Protein AF-A0A8T4KW74-F1 (afdb_monomer_lite)

Foldseek 3Di:
DDFQAADDVLPCVQAVDWDDDPQWIWGDDPPDIWIAGPSHAQDLLLLLLLLQCLFQWAQAPVLQKIKHKALFVLLVVSNQVSCCVHTVDHWDWDQDVVVNMIMTIGGSVSSSVCVSSVRDHDDPQEDQDADDPSQLPDDLSSLLSNLQSNCLRFWAWDDDQAFTKIKGKDKHFQVCVVSVQVRQVSNQVSLVVLVAHWDHKDWPDDDVRMTMIIIIGGDQRNLVSCCVRRAYSRPVRNVSSVVCNVCVVLRNCDLVNLLVVLQVVQQPWDDLVVSCVVSVHDSVSSVVSQVVCVVVQQKDWDDDPVDTIIHGD

Sequence (313 aa):
MKEILTNLEDVSGKFKSVHIDNGFVFIKVGKYTAKIKIPFRVSKELASLYGHVLGDGHIKKDEQHFHYVNKNKDLIEEVKSEVKNIFAVETMEYFRENKQIYDLNFPVVIAKLLVLLGFPKGRKSIQILSIPEWLKNESVDIKAAFIRALFDDEAWVEIKQGGFCIGFGQNKNVNLLQYHKNYIEEIRNILSQLGVNSSKIFQKSQKGDSIQLGFKILGLQNLTNFNSKIGFLSENKQKRLEFVLNNFKQIQFGKKEAKLKILEKLNVPMKSKELAFLLNRDQKTIWKHLHQLHRKNLVTKIGTKNKVFWKSV

Secondary structure (DSSP, 8-state):
--EEE-SSHHHHTT-S-EEEETTEEEEEETTEEEEEESSEE--HHHHHHHHHHHTTEEE-TTSS-EEEEES-HHHHHHHHHHHHHHH-----EEEEGGGTEEEEEE-HHHHHHHHHTT---S-GGGS-----HHHHTS-HHHHHHHHHHHHHHHEEEEEETTEEEEEEEEEEEGGGHHHHHHHHHHHHHHHHHTT---PPPEEEEEETTEEEEEEEEESHHHHHHHHHHT--SSHHHHHHHHHHHHTHHHH---HHHHHHHHHHHTTS-B-HHHHHHHTT--HHHHHHHHHHHHTTTSEEEEEETTEEEEEE-

Radius of gyration: 26.33 Å; chains: 1; bounding box: 55×38×86 Å

pLDDT: mean 90.54, std 9.72, range [49.28, 98.81]

Structure (mmCIF, N/CA/C/O backbone):
data_AF-A0A8T4KW74-F1
#
_entry.id   AF-A0A8T4KW74-F1
#
loop_
_atom_site.group_PDB
_atom_site.id
_atom_site.type_symbol
_atom_site.label_atom_id
_atom_site.label_alt_id
_atom_site.label_comp_id
_atom_site.label_asym_id
_atom_site.label_entity_id
_atom_site.label_seq_id
_atom_site.pdbx_PDB_ins_code
_atom_site.Cartn_x
_atom_site.Cartn_y
_atom_site.Cartn_z
_atom_site.occupancy
_atom_site.B_iso_or_equiv
_atom_site.auth_seq_id
_atom_site.auth_comp_id
_atom_site.auth_asym_id
_atom_site.auth_atom_id
_atom_site.pdbx_PDB_model_num
ATOM 1 N N . MET A 1 1 ? -9.470 -6.385 -19.378 1.00 58.62 1 MET A N 1
ATOM 2 C CA . MET A 1 1 ? -8.088 -6.000 -19.030 1.00 58.62 1 MET A CA 1
ATOM 3 C C . MET A 1 1 ? -7.645 -4.957 -20.029 1.00 58.62 1 MET A C 1
ATOM 5 O O . MET A 1 1 ? -7.715 -5.243 -21.221 1.00 58.62 1 MET A O 1
ATOM 9 N N . LYS A 1 2 ? -7.275 -3.763 -19.565 1.00 71.81 2 LYS A N 1
ATOM 10 C CA . LYS A 1 2 ? -6.777 -2.687 -20.426 1.00 71.81 2 LYS A CA 1
ATOM 11 C C . LYS A 1 2 ? -5.344 -2.983 -20.882 1.00 71.81 2 LYS A C 1
ATOM 13 O O . LYS A 1 2 ? -4.580 -3.640 -20.170 1.00 71.81 2 LYS A O 1
ATOM 18 N N . GLU A 1 3 ? -4.991 -2.514 -22.071 1.00 76.81 3 GLU A N 1
ATOM 19 C CA . GLU A 1 3 ? -3.643 -2.628 -22.636 1.00 76.81 3 GLU A CA 1
ATOM 20 C C . GLU A 1 3 ? -2.858 -1.346 -22.318 1.00 76.81 3 GLU A C 1
ATOM 22 O O . GLU A 1 3 ? -3.395 -0.246 -22.450 1.00 76.81 3 GLU A O 1
ATOM 27 N N . ILE A 1 4 ? -1.623 -1.489 -21.822 1.00 77.00 4 ILE A N 1
ATOM 28 C CA . ILE A 1 4 ? -0.737 -0.362 -21.464 1.00 77.00 4 ILE A CA 1
ATOM 29 C C . ILE A 1 4 ? 0.312 -0.129 -22.554 1.00 77.00 4 ILE A C 1
ATOM 31 O O . ILE A 1 4 ? 0.597 1.016 -22.886 1.00 77.00 4 ILE A O 1
ATOM 35 N N . LEU A 1 5 ? 0.881 -1.210 -23.096 1.00 77.94 5 LEU A N 1
ATOM 36 C CA . LEU A 1 5 ? 1.823 -1.176 -24.217 1.00 77.94 5 LEU A CA 1
ATOM 37 C C . LEU A 1 5 ? 1.219 -1.998 -25.347 1.00 77.94 5 LEU A C 1
ATOM 39 O O . LEU A 1 5 ? 0.927 -3.184 -25.164 1.00 77.94 5 LEU A O 1
ATOM 43 N N . THR A 1 6 ? 1.000 -1.351 -26.482 1.00 70.88 6 THR A N 1
ATOM 44 C CA . THR A 1 6 ? 0.215 -1.903 -27.592 1.00 70.88 6 THR A CA 1
ATOM 45 C C . THR A 1 6 ? 1.087 -2.285 -28.776 1.00 70.88 6 THR A C 1
ATOM 47 O O . THR A 1 6 ? 0.725 -3.195 -29.520 1.00 70.88 6 THR A O 1
ATOM 50 N N . ASN A 1 7 ? 2.252 -1.651 -28.940 1.00 70.38 7 ASN A N 1
ATOM 51 C CA . ASN A 1 7 ? 3.124 -1.892 -30.084 1.00 70.38 7 ASN A CA 1
ATOM 52 C C . ASN A 1 7 ? 4.624 -1.769 -29.745 1.00 70.38 7 ASN A C 1
ATOM 54 O O . ASN A 1 7 ? 5.028 -1.513 -28.612 1.00 70.38 7 ASN A O 1
ATOM 58 N N . LEU A 1 8 ? 5.460 -2.013 -30.758 1.00 67.44 8 LEU A N 1
ATOM 59 C CA . LEU A 1 8 ? 6.922 -1.946 -30.675 1.00 67.44 8 LEU A CA 1
ATOM 60 C C . LEU A 1 8 ? 7.465 -0.553 -30.388 1.00 67.44 8 LEU A C 1
ATOM 62 O O . LEU A 1 8 ? 8.485 -0.434 -29.712 1.00 67.44 8 LEU A O 1
ATOM 66 N N . GLU A 1 9 ? 6.827 0.474 -30.939 1.00 74.12 9 GLU A N 1
ATOM 67 C CA . GLU A 1 9 ? 7.282 1.863 -30.862 1.00 74.12 9 GLU A CA 1
ATOM 68 C C . GLU A 1 9 ? 7.228 2.377 -29.422 1.00 74.12 9 GLU A C 1
ATOM 70 O O . GLU A 1 9 ? 8.113 3.124 -29.001 1.00 74.12 9 GLU A O 1
ATOM 75 N N . ASP A 1 10 ? 6.288 1.852 -28.626 1.00 70.94 10 ASP A N 1
ATOM 76 C CA . ASP A 1 10 ? 6.192 2.096 -27.184 1.00 70.94 10 ASP A CA 1
ATOM 77 C C . ASP A 1 10 ? 7.485 1.699 -26.431 1.00 70.94 10 ASP A C 1
ATOM 79 O O . ASP A 1 10 ? 7.782 2.220 -25.353 1.00 70.94 10 ASP A O 1
ATOM 83 N N . VAL A 1 11 ? 8.278 0.774 -26.991 1.00 77.31 11 VAL A N 1
ATOM 84 C CA . VAL A 1 11 ? 9.466 0.179 -26.355 1.00 77.31 11 VAL A CA 1
ATOM 85 C C . VAL A 1 11 ? 10.767 0.560 -27.075 1.00 77.31 11 VAL A C 1
ATOM 87 O O . VAL A 1 11 ? 11.765 0.882 -26.423 1.00 77.31 11 VAL A O 1
ATOM 90 N N . SER A 1 12 ? 10.788 0.538 -28.408 1.00 71.44 12 SER A N 1
ATOM 91 C CA . SER A 1 12 ? 12.003 0.641 -29.230 1.00 71.44 12 SER A CA 1
ATOM 92 C C . SER A 1 12 ? 12.764 1.961 -29.052 1.00 71.44 12 SER A C 1
ATOM 94 O O . SER A 1 12 ? 13.992 1.965 -29.090 1.00 71.44 12 SER A O 1
ATOM 96 N N . GLY A 1 13 ? 12.077 3.064 -28.736 1.00 72.62 13 GLY A N 1
ATOM 97 C CA . GLY A 1 13 ? 12.715 4.360 -28.470 1.00 72.62 13 GLY A CA 1
ATOM 98 C C . GLY A 1 13 ? 13.536 4.426 -27.171 1.00 72.62 13 GLY A C 1
ATOM 99 O O . GLY A 1 13 ? 14.388 5.302 -27.023 1.00 72.62 13 GLY A O 1
ATOM 100 N N . LYS A 1 14 ? 13.316 3.509 -26.214 1.00 76.12 14 LYS A N 1
ATOM 101 C CA . LYS A 1 14 ? 13.993 3.517 -24.897 1.00 76.12 14 LYS A CA 1
ATOM 102 C C . LYS A 1 14 ? 15.093 2.471 -24.743 1.00 76.12 14 LYS A C 1
ATOM 104 O O . LYS A 1 14 ? 15.897 2.547 -23.802 1.00 76.12 14 LYS A O 1
ATOM 109 N N . PHE A 1 15 ? 15.147 1.496 -25.646 1.00 82.25 15 PHE A N 1
ATOM 110 C CA . PHE A 1 15 ? 16.047 0.356 -25.544 1.00 82.25 15 PHE A CA 1
ATOM 111 C C . PHE A 1 15 ? 16.807 0.138 -26.849 1.00 82.25 15 PHE A C 1
ATOM 113 O O . PHE A 1 15 ? 16.226 0.072 -27.920 1.00 82.25 15 PHE A O 1
ATOM 120 N N . LYS A 1 16 ? 18.130 -0.026 -26.744 1.00 77.69 16 LYS A N 1
ATOM 121 C CA . LYS A 1 16 ? 19.008 -0.216 -27.911 1.00 77.69 16 LYS A CA 1
ATOM 122 C C . LYS A 1 16 ? 18.826 -1.572 -28.597 1.00 77.69 16 LYS A C 1
ATOM 124 O O . LYS A 1 16 ? 19.158 -1.709 -29.764 1.00 77.69 16 LYS A O 1
ATOM 129 N N . SER A 1 17 ? 18.385 -2.584 -27.853 1.00 83.31 17 SER A N 1
ATOM 130 C CA . SER A 1 17 ? 18.255 -3.956 -28.339 1.00 83.31 17 SER A CA 1
ATOM 131 C C . SER A 1 17 ? 16.885 -4.485 -27.947 1.00 83.31 17 SER A C 1
ATOM 133 O O . SER A 1 17 ? 16.630 -4.789 -26.778 1.00 83.31 17 SER A O 1
ATOM 135 N N . VAL A 1 18 ? 16.010 -4.530 -28.947 1.00 85.81 18 VAL A N 1
ATOM 136 C CA . VAL A 1 18 ? 14.634 -5.006 -28.858 1.00 85.81 18 VAL A CA 1
ATOM 137 C C . VAL A 1 18 ? 14.430 -6.011 -29.982 1.00 85.81 18 VAL A C 1
ATOM 139 O O . VAL A 1 18 ? 14.736 -5.718 -31.134 1.00 85.81 18 VAL A O 1
ATOM 142 N N . HIS A 1 19 ? 13.946 -7.199 -29.642 1.00 85.62 19 HIS A N 1
ATOM 143 C CA . HIS A 1 19 ? 13.623 -8.251 -30.599 1.00 85.62 19 HIS A CA 1
ATOM 144 C C . HIS A 1 19 ? 12.213 -8.773 -30.332 1.00 85.62 19 HIS A C 1
ATOM 146 O O . HIS A 1 19 ? 11.786 -8.813 -29.178 1.00 85.62 19 HIS A O 1
ATOM 152 N N . ILE A 1 20 ? 11.504 -9.170 -31.389 1.00 82.50 20 ILE A N 1
ATOM 153 C CA . ILE A 1 20 ? 10.184 -9.788 -31.281 1.00 82.50 20 ILE A CA 1
ATOM 154 C C . ILE A 1 20 ? 10.232 -11.210 -31.776 1.00 82.50 20 ILE A C 1
ATOM 156 O O . ILE A 1 20 ? 10.670 -11.461 -32.894 1.00 82.50 20 ILE A O 1
ATOM 160 N N . ASP A 1 21 ? 9.679 -12.093 -30.957 1.00 85.00 21 ASP A N 1
ATOM 161 C CA . ASP A 1 21 ? 9.386 -13.459 -31.344 1.00 85.00 21 ASP A CA 1
ATOM 162 C C . ASP A 1 21 ? 8.074 -13.916 -30.692 1.00 85.00 21 ASP A C 1
ATOM 164 O O . ASP A 1 21 ? 7.846 -13.688 -29.501 1.00 85.00 21 ASP A O 1
ATOM 168 N N . ASN A 1 22 ? 7.192 -14.533 -31.481 1.00 84.38 22 ASN A N 1
ATOM 169 C CA . ASN A 1 22 ? 5.941 -15.153 -31.024 1.00 84.38 22 ASN A CA 1
ATOM 170 C C . ASN A 1 22 ? 5.059 -14.275 -30.100 1.00 84.38 22 ASN A C 1
ATOM 172 O O . ASN A 1 22 ? 4.520 -14.747 -29.097 1.00 84.38 22 ASN A O 1
ATOM 176 N N . GLY A 1 23 ? 4.917 -12.978 -30.408 1.00 80.31 23 GLY A N 1
ATOM 177 C CA . GLY A 1 23 ? 4.117 -12.031 -29.608 1.00 80.31 23 GLY A CA 1
ATOM 178 C C . GLY A 1 23 ? 4.779 -11.575 -28.299 1.00 80.31 23 GLY A C 1
ATOM 179 O O . GLY A 1 23 ? 4.150 -10.911 -27.470 1.00 80.31 23 GLY A O 1
ATOM 180 N N . PHE A 1 24 ? 6.052 -11.913 -28.099 1.00 85.44 24 PHE A N 1
ATOM 181 C CA . PHE A 1 24 ? 6.870 -11.416 -27.003 1.00 85.44 24 PHE A CA 1
ATOM 182 C C . PHE A 1 24 ? 7.889 -10.403 -27.501 1.00 85.44 24 PHE A C 1
ATOM 184 O O . PHE A 1 24 ? 8.467 -10.557 -28.574 1.00 85.44 24 PHE A O 1
ATOM 191 N N . VAL A 1 25 ? 8.148 -9.400 -26.669 1.00 85.62 25 VAL A N 1
ATOM 192 C CA . VAL A 1 25 ? 9.267 -8.481 -26.827 1.00 85.62 25 VAL A CA 1
ATOM 193 C C . VAL A 1 25 ? 10.362 -8.864 -25.850 1.00 85.62 25 VAL A C 1
ATOM 195 O O . VAL A 1 25 ? 10.152 -8.942 -24.637 1.00 85.62 25 VAL A O 1
ATOM 198 N N . PHE A 1 26 ? 11.546 -9.074 -26.400 1.00 88.25 26 PHE A N 1
ATOM 199 C CA . PHE A 1 26 ? 12.771 -9.356 -25.679 1.00 88.25 26 PHE A CA 1
ATOM 200 C C . PHE A 1 26 ? 13.615 -8.091 -25.658 1.00 88.25 26 PHE A C 1
ATOM 202 O O . PHE A 1 26 ? 13.983 -7.555 -26.703 1.00 88.25 26 PHE A O 1
ATOM 209 N N . ILE A 1 27 ? 13.914 -7.610 -24.458 1.00 88.19 27 ILE A N 1
ATOM 210 C CA . ILE A 1 27 ? 14.626 -6.356 -24.240 1.00 88.19 27 ILE A CA 1
ATOM 211 C C . ILE A 1 27 ? 15.941 -6.676 -23.555 1.00 88.19 27 ILE A C 1
ATOM 213 O O . ILE A 1 27 ? 15.953 -7.150 -22.417 1.00 88.19 27 ILE A O 1
ATOM 217 N N . LYS A 1 28 ? 17.055 -6.391 -24.231 1.00 86.19 28 LYS A N 1
ATOM 218 C CA . LYS A 1 28 ? 18.393 -6.665 -23.704 1.00 86.19 28 LYS A CA 1
ATOM 219 C C . LYS A 1 28 ? 19.064 -5.387 -23.213 1.00 86.19 28 LYS A C 1
ATOM 221 O O . LYS A 1 28 ? 19.212 -4.413 -23.952 1.00 86.19 28 LYS A O 1
ATOM 226 N N . VAL A 1 29 ? 19.527 -5.408 -21.964 1.00 84.44 29 VAL A N 1
ATOM 227 C CA . VAL A 1 29 ? 20.346 -4.344 -21.369 1.00 84.44 29 VAL A CA 1
ATOM 228 C C . VAL A 1 29 ? 21.556 -4.974 -20.683 1.00 84.44 29 VAL A C 1
ATOM 230 O O . VAL A 1 29 ? 21.444 -5.613 -19.635 1.00 84.44 29 VAL A O 1
ATOM 233 N N . GLY A 1 30 ? 22.734 -4.797 -21.285 1.00 84.12 30 GLY A N 1
ATOM 234 C CA . GLY A 1 30 ? 23.955 -5.471 -20.841 1.00 84.12 30 GLY A CA 1
ATOM 235 C C . GLY A 1 30 ? 23.819 -6.992 -20.955 1.00 84.12 30 GLY A C 1
ATOM 236 O O . GLY A 1 30 ? 23.502 -7.510 -22.026 1.00 84.12 30 GLY A O 1
ATOM 237 N N . LYS A 1 31 ? 24.042 -7.702 -19.842 1.00 85.19 31 LYS A N 1
ATOM 238 C CA . LYS A 1 31 ? 23.909 -9.168 -19.759 1.00 85.19 31 LYS A CA 1
ATOM 239 C C . LYS A 1 31 ? 22.489 -9.667 -19.469 1.00 85.19 31 LYS A C 1
ATOM 241 O O . LYS A 1 31 ? 22.273 -10.872 -19.468 1.00 85.19 31 LYS A O 1
ATOM 246 N N . TYR A 1 32 ? 21.546 -8.769 -19.187 1.00 87.00 32 TYR A N 1
ATOM 247 C CA . TYR A 1 32 ? 20.190 -9.135 -18.784 1.00 87.00 32 TYR A CA 1
ATOM 248 C C . TYR A 1 32 ? 19.214 -8.987 -19.946 1.00 87.00 32 TYR A C 1
ATOM 250 O O . TYR A 1 32 ? 19.265 -7.996 -20.680 1.00 87.00 32 TYR A O 1
ATOM 258 N N . THR A 1 33 ? 18.296 -9.943 -20.053 1.00 88.88 33 THR A N 1
ATOM 259 C CA . THR A 1 33 ? 17.195 -9.932 -21.015 1.00 88.88 33 THR A CA 1
ATOM 260 C C . THR A 1 33 ? 15.887 -10.008 -20.242 1.00 88.88 33 THR A C 1
ATOM 262 O O . THR A 1 33 ? 15.694 -10.942 -19.471 1.00 88.88 33 THR A O 1
ATOM 265 N N . ALA A 1 34 ? 15.005 -9.031 -20.439 1.00 89.38 34 ALA A N 1
ATOM 266 C CA . ALA A 1 34 ? 13.623 -9.103 -19.976 1.00 89.38 34 ALA A CA 1
ATOM 267 C C . ALA A 1 34 ? 12.722 -9.563 -21.120 1.00 89.38 34 ALA A C 1
ATOM 269 O O . ALA A 1 34 ? 12.950 -9.202 -22.277 1.00 89.38 34 ALA A O 1
ATOM 270 N N . LYS A 1 35 ? 11.689 -10.331 -20.784 1.00 90.75 35 LYS A N 1
ATOM 271 C CA . LYS A 1 35 ? 10.672 -10.810 -21.716 1.00 90.75 35 LYS A CA 1
ATOM 272 C C . LYS A 1 35 ? 9.326 -10.245 -21.291 1.00 90.75 35 LYS A C 1
ATOM 274 O O . LYS A 1 35 ? 8.869 -10.517 -20.187 1.00 90.75 35 LYS A O 1
ATOM 279 N N . ILE A 1 36 ? 8.680 -9.498 -22.177 1.00 86.38 36 ILE A N 1
ATOM 280 C CA . ILE A 1 36 ? 7.316 -9.002 -21.973 1.00 86.38 36 ILE A CA 1
ATOM 281 C C . ILE A 1 36 ? 6.405 -9.522 -23.075 1.00 86.38 36 ILE A C 1
ATOM 283 O O . ILE A 1 36 ? 6.827 -9.676 -24.219 1.00 86.38 36 ILE A O 1
ATOM 287 N N . LYS A 1 37 ? 5.148 -9.803 -22.740 1.00 83.00 37 LYS A N 1
ATOM 288 C CA . LYS A 1 37 ? 4.121 -10.140 -23.730 1.00 83.00 37 LYS A CA 1
ATOM 289 C C . LYS A 1 37 ? 3.489 -8.855 -24.260 1.00 83.00 37 LYS A C 1
ATOM 291 O O . LYS A 1 37 ? 3.133 -7.999 -23.452 1.00 83.00 37 LYS A O 1
ATOM 296 N N . ILE A 1 38 ? 3.330 -8.737 -25.579 1.00 76.75 38 ILE A N 1
ATOM 297 C CA . ILE A 1 38 ? 2.553 -7.660 -26.207 1.00 76.75 38 ILE A CA 1
ATOM 298 C C . ILE A 1 38 ? 1.253 -8.241 -26.800 1.00 76.75 38 ILE A C 1
ATOM 300 O O . ILE A 1 38 ? 1.288 -9.326 -27.383 1.00 76.75 38 ILE A O 1
ATOM 304 N N . PRO A 1 39 ? 0.100 -7.562 -26.635 1.00 77.00 39 PRO A N 1
ATOM 305 C CA . PRO A 1 39 ? -0.083 -6.340 -25.848 1.00 77.00 39 PRO A CA 1
ATOM 306 C C . PRO A 1 39 ? 0.107 -6.589 -24.347 1.00 77.00 39 PRO A C 1
ATOM 308 O O . PRO A 1 39 ? -0.297 -7.627 -23.811 1.00 77.00 39 PRO A O 1
ATOM 311 N N . PHE A 1 40 ? 0.754 -5.637 -23.671 1.00 84.00 40 PHE A N 1
ATOM 312 C CA . PHE A 1 40 ? 1.022 -5.730 -22.240 1.00 84.00 40 PHE A CA 1
ATOM 313 C C . PHE A 1 40 ? -0.236 -5.331 -21.472 1.00 84.00 40 PHE A C 1
ATOM 315 O O . PHE A 1 40 ? -0.689 -4.185 -21.539 1.00 84.00 40 PHE A O 1
ATOM 322 N N . ARG A 1 41 ? -0.819 -6.298 -20.766 1.00 86.94 41 ARG A N 1
ATOM 323 C CA . ARG A 1 41 ? -2.106 -6.158 -20.076 1.00 86.94 41 ARG A CA 1
ATOM 324 C C . ARG A 1 41 ? -1.908 -5.909 -18.590 1.00 86.94 41 ARG A C 1
ATOM 326 O O . ARG A 1 41 ? -0.988 -6.455 -17.987 1.00 86.94 41 ARG A O 1
ATOM 333 N N . VAL A 1 42 ? -2.815 -5.135 -17.996 1.00 91.88 42 VAL A N 1
ATOM 334 C CA . VAL A 1 42 ? -2.851 -4.970 -16.538 1.00 91.88 42 VAL A CA 1
ATOM 335 C C . VAL A 1 42 ? -3.166 -6.313 -15.874 1.00 91.88 42 VAL A C 1
ATOM 337 O O . VAL A 1 42 ? -4.116 -6.993 -16.265 1.00 91.88 42 VAL A O 1
ATOM 340 N N . SER A 1 43 ? -2.390 -6.672 -14.851 1.00 95.44 43 SER A N 1
ATOM 341 C CA . SER A 1 43 ? -2.582 -7.872 -14.033 1.00 95.44 43 SER A CA 1
ATOM 342 C C . SER A 1 43 ? -2.577 -7.532 -12.536 1.00 95.44 43 SER A C 1
ATOM 344 O O . SER A 1 43 ? -2.255 -6.403 -12.149 1.00 95.44 43 SER A O 1
ATOM 346 N N . LYS A 1 44 ? -2.940 -8.500 -11.681 1.00 97.44 44 LYS A N 1
ATOM 347 C CA . LYS A 1 44 ? -2.909 -8.319 -10.217 1.00 97.44 44 LYS A CA 1
ATOM 348 C C . LYS A 1 44 ? -1.476 -8.109 -9.726 1.00 97.44 44 LYS A C 1
ATOM 350 O O . LYS A 1 44 ? -1.245 -7.237 -8.900 1.00 97.44 44 LYS A O 1
ATOM 355 N N . GLU A 1 45 ? -0.533 -8.849 -10.297 1.00 97.44 45 GLU A N 1
ATOM 356 C CA . GLU A 1 45 ? 0.902 -8.785 -10.011 1.00 97.44 45 GLU A CA 1
ATOM 357 C C . GLU A 1 45 ? 1.460 -7.401 -10.349 1.00 97.44 45 GLU A C 1
ATOM 359 O O . GLU A 1 45 ? 2.184 -6.813 -9.557 1.00 97.44 45 GLU A O 1
ATOM 364 N N . LEU A 1 46 ? 1.083 -6.825 -11.498 1.00 97.19 46 LEU A N 1
ATOM 365 C CA . LEU A 1 46 ? 1.533 -5.480 -11.864 1.00 97.19 46 LEU A CA 1
ATOM 366 C C . LEU A 1 46 ? 0.993 -4.412 -10.902 1.00 97.19 46 LEU A C 1
ATOM 368 O O . LEU A 1 46 ? 1.710 -3.484 -10.527 1.00 97.19 46 LEU A O 1
ATOM 372 N N . ALA A 1 47 ? -0.282 -4.527 -10.530 1.00 98.12 47 ALA A N 1
ATOM 373 C CA . ALA A 1 47 ? -0.938 -3.601 -9.616 1.00 98.12 47 ALA A CA 1
ATOM 374 C C . ALA A 1 47 ? -0.359 -3.683 -8.196 1.00 98.12 47 ALA A C 1
ATOM 376 O O . ALA A 1 47 ? -0.125 -2.652 -7.566 1.00 98.12 47 ALA A O 1
ATOM 377 N N . SER A 1 48 ? -0.088 -4.898 -7.726 1.00 98.56 48 SER A N 1
ATOM 378 C CA . SER A 1 48 ? 0.587 -5.174 -6.460 1.00 98.56 48 SER A CA 1
ATOM 379 C C . SER A 1 48 ? 2.016 -4.616 -6.455 1.00 98.56 48 SER A C 1
ATOM 381 O O . SER A 1 48 ? 2.345 -3.780 -5.608 1.00 98.56 48 SER A O 1
ATOM 383 N N . LEU A 1 49 ? 2.807 -4.892 -7.500 1.00 98.44 49 LEU A N 1
ATOM 384 C CA . LEU A 1 49 ? 4.148 -4.329 -7.669 1.00 98.44 49 LEU A CA 1
ATOM 385 C C . LEU A 1 49 ? 4.139 -2.791 -7.659 1.00 98.44 49 LEU A C 1
ATOM 387 O O . LEU A 1 49 ? 5.028 -2.162 -7.082 1.00 98.44 49 LEU A O 1
ATOM 391 N N . TYR A 1 50 ? 3.125 -2.158 -8.262 1.00 98.44 50 TYR A N 1
ATOM 392 C CA . TYR A 1 50 ? 2.941 -0.702 -8.199 1.00 98.44 50 TYR A CA 1
ATOM 393 C C . TYR A 1 50 ? 2.687 -0.207 -6.769 1.00 98.44 50 TYR A C 1
ATOM 395 O O . TYR A 1 50 ? 3.260 0.808 -6.359 1.00 98.44 50 TYR A O 1
ATOM 403 N N . GLY A 1 51 ? 1.885 -0.941 -5.992 1.00 98.50 51 GLY A N 1
ATOM 404 C CA . GLY A 1 51 ? 1.666 -0.690 -4.567 1.00 98.50 51 GLY A CA 1
ATOM 405 C C . GLY A 1 51 ? 2.967 -0.732 -3.768 1.00 98.50 51 GLY A C 1
ATOM 406 O O . GLY A 1 51 ? 3.279 0.234 -3.069 1.00 98.50 51 GLY A O 1
ATOM 407 N N . HIS A 1 52 ? 3.775 -1.776 -3.963 1.00 98.56 52 HIS A N 1
ATOM 408 C CA . HIS A 1 52 ? 5.077 -1.905 -3.307 1.00 98.56 52 HIS A CA 1
ATOM 409 C C . HIS A 1 52 ? 6.067 -0.810 -3.706 1.00 98.56 52 HIS A C 1
ATOM 411 O O . HIS A 1 52 ? 6.791 -0.270 -2.870 1.00 98.56 52 HIS A O 1
ATOM 417 N N . VAL A 1 53 ? 6.088 -0.403 -4.979 1.00 98.19 53 VAL A N 1
ATOM 418 C CA . VAL A 1 53 ? 6.939 0.715 -5.414 1.00 98.19 53 VAL A CA 1
ATOM 419 C C . VAL A 1 53 ? 6.496 2.040 -4.797 1.00 98.19 53 VAL A C 1
ATOM 421 O O . VAL A 1 53 ? 7.343 2.882 -4.492 1.00 98.19 53 VAL A O 1
ATOM 424 N N . LEU A 1 54 ? 5.201 2.250 -4.560 1.00 97.88 54 LEU A N 1
ATOM 425 C CA . LEU A 1 54 ? 4.724 3.431 -3.842 1.00 97.88 54 LEU A CA 1
ATOM 426 C C . LEU A 1 54 ? 5.041 3.392 -2.343 1.00 97.88 54 LEU A C 1
ATOM 428 O O . LEU A 1 54 ? 5.343 4.456 -1.796 1.00 97.88 54 LEU A O 1
ATOM 432 N N . GLY A 1 55 ? 5.044 2.207 -1.732 1.00 97.38 55 GLY A N 1
ATOM 433 C CA . GLY A 1 55 ? 5.471 1.958 -0.356 1.00 97.38 55 GLY A CA 1
ATOM 434 C C . GLY A 1 55 ? 6.992 1.923 -0.201 1.00 97.38 55 GLY A C 1
ATOM 435 O O . GLY A 1 55 ? 7.660 2.960 -0.292 1.00 97.38 55 GLY A O 1
ATOM 436 N N . ASP A 1 56 ? 7.564 0.735 -0.019 1.00 97.62 56 ASP A N 1
ATOM 437 C CA . ASP A 1 56 ? 8.982 0.569 0.343 1.00 97.62 56 ASP A CA 1
ATOM 438 C C . ASP A 1 56 ? 9.945 0.443 -0.857 1.00 97.62 56 ASP A C 1
ATOM 440 O O . ASP A 1 56 ? 11.168 0.508 -0.702 1.00 97.62 56 ASP A O 1
ATOM 444 N N . GLY A 1 57 ? 9.431 0.329 -2.084 1.00 97.56 57 GLY A N 1
ATOM 445 C CA . GLY A 1 57 ? 10.250 0.238 -3.294 1.00 97.56 57 GLY A CA 1
ATOM 446 C C . GLY A 1 57 ? 10.889 1.565 -3.724 1.00 97.56 57 GLY A C 1
ATOM 447 O O . GLY A 1 57 ? 10.364 2.659 -3.504 1.00 97.56 57 GLY A O 1
ATOM 448 N N . HIS A 1 58 ? 12.040 1.495 -4.389 1.00 97.31 58 HIS A N 1
ATOM 449 C CA . HIS A 1 58 ? 12.749 2.664 -4.898 1.00 97.31 58 HIS A CA 1
ATOM 450 C C . HIS A 1 58 ? 13.369 2.407 -6.269 1.00 97.31 58 HIS A C 1
ATOM 452 O O . HIS A 1 58 ? 14.278 1.592 -6.414 1.00 97.31 58 HIS A O 1
ATOM 458 N N . ILE A 1 59 ? 12.929 3.169 -7.269 1.00 97.81 59 ILE A N 1
ATOM 459 C CA . ILE A 1 59 ? 13.586 3.251 -8.576 1.00 97.81 59 ILE A CA 1
ATOM 460 C C . ILE A 1 59 ? 14.491 4.485 -8.567 1.00 97.81 59 ILE A C 1
ATOM 462 O O . ILE A 1 59 ? 14.027 5.587 -8.264 1.00 97.81 59 ILE A O 1
ATOM 466 N N . LYS A 1 60 ? 15.778 4.338 -8.894 1.00 95.25 60 LYS A N 1
ATOM 467 C CA . LYS A 1 60 ? 16.701 5.483 -8.958 1.00 95.25 60 LYS A CA 1
ATOM 468 C C . LYS A 1 60 ? 16.284 6.486 -10.044 1.00 95.25 60 LYS A C 1
ATOM 470 O O . LYS A 1 60 ? 15.668 6.130 -11.044 1.00 95.25 60 LYS A O 1
ATOM 475 N N . LYS A 1 61 ? 16.643 7.766 -9.867 1.00 93.94 61 LYS A N 1
ATOM 476 C CA . LYS A 1 61 ? 16.289 8.854 -10.809 1.00 93.94 61 LYS A CA 1
ATOM 477 C C . LYS A 1 61 ? 16.857 8.630 -12.222 1.00 93.94 61 LYS A C 1
ATOM 479 O O . LYS A 1 61 ? 16.221 9.024 -13.198 1.00 93.94 61 LYS A O 1
ATOM 484 N N . ASP A 1 62 ? 18.029 8.011 -12.301 1.00 92.25 62 ASP A N 1
ATOM 485 C CA . ASP A 1 62 ? 18.735 7.625 -13.528 1.00 92.25 62 ASP A CA 1
ATOM 486 C C . ASP A 1 62 ? 18.271 6.276 -14.106 1.00 92.25 62 ASP A C 1
ATOM 488 O O . ASP A 1 62 ? 18.810 5.827 -15.114 1.00 92.25 62 ASP A O 1
ATOM 492 N N . GLU A 1 63 ? 17.281 5.632 -13.473 1.00 90.94 63 GLU A N 1
ATOM 493 C CA . GLU A 1 63 ? 16.708 4.346 -13.886 1.00 90.94 63 GLU A CA 1
ATOM 494 C C . GLU A 1 63 ? 17.730 3.203 -13.916 1.00 90.94 63 GLU A C 1
ATOM 496 O O . GLU A 1 63 ? 17.501 2.175 -14.550 1.00 90.94 63 GLU A O 1
ATOM 501 N N . GLN A 1 64 ? 18.866 3.353 -13.225 1.00 89.06 64 GLN A N 1
ATOM 502 C CA . GLN A 1 64 ? 19.887 2.308 -13.208 1.00 89.06 64 GLN A CA 1
ATOM 503 C C . GLN A 1 64 ? 19.484 1.124 -12.330 1.00 89.06 64 GLN A C 1
ATOM 505 O O . GLN A 1 64 ? 19.935 0.006 -12.564 1.00 89.06 64 GLN A O 1
ATOM 510 N N . HIS A 1 65 ? 18.632 1.345 -11.326 1.00 89.31 65 HIS A N 1
ATOM 511 C CA . HIS A 1 65 ? 18.252 0.297 -10.388 1.00 89.31 65 HIS A CA 1
ATOM 512 C C . HIS A 1 65 ? 16.837 0.467 -9.851 1.00 89.31 65 HIS A C 1
ATOM 514 O O . HIS A 1 65 ? 16.392 1.585 -9.573 1.00 89.31 65 HIS A O 1
ATOM 520 N N . PHE A 1 66 ? 16.183 -0.673 -9.650 1.00 96.06 66 PHE A N 1
ATOM 521 C CA . PHE A 1 66 ? 15.005 -0.821 -8.812 1.00 96.06 66 PHE A CA 1
ATOM 522 C C . PHE A 1 66 ? 15.399 -1.661 -7.593 1.00 96.06 66 PHE A C 1
ATOM 524 O O . PHE A 1 66 ? 15.968 -2.744 -7.743 1.00 96.06 66 PHE A O 1
ATOM 531 N N . HIS A 1 67 ? 15.115 -1.133 -6.407 1.00 95.94 67 HIS A N 1
ATOM 532 C CA . HIS A 1 67 ? 15.352 -1.782 -5.127 1.00 95.94 67 HIS A CA 1
ATOM 533 C C . HIS A 1 67 ? 14.038 -1.955 -4.373 1.00 95.94 67 HIS A C 1
ATOM 535 O O . HIS A 1 67 ? 13.222 -1.031 -4.356 1.00 95.94 67 HIS A O 1
ATOM 541 N N . TYR A 1 68 ? 13.869 -3.084 -3.695 1.00 98.06 68 TYR A N 1
ATOM 542 C CA . TYR A 1 68 ? 12.808 -3.277 -2.708 1.00 98.06 68 TYR A CA 1
ATOM 543 C C . TYR A 1 68 ? 13.417 -3.841 -1.429 1.00 98.06 68 TYR A C 1
ATOM 545 O O . TYR A 1 68 ? 14.182 -4.803 -1.474 1.00 98.06 68 TYR A O 1
ATOM 553 N N . VAL A 1 69 ? 13.126 -3.199 -0.299 1.00 96.81 69 VAL A N 1
ATOM 554 C CA . VAL A 1 69 ? 13.767 -3.492 0.982 1.00 96.81 69 VAL A CA 1
ATOM 555 C C . VAL A 1 69 ? 12.687 -3.614 2.043 1.00 96.81 69 VAL A C 1
ATOM 557 O O . VAL A 1 69 ? 12.002 -2.637 2.328 1.00 96.81 69 VAL A O 1
ATOM 560 N N . ASN A 1 70 ? 12.557 -4.786 2.660 1.00 97.56 70 ASN A N 1
ATOM 561 C CA . ASN A 1 70 ? 11.548 -5.029 3.687 1.00 97.56 70 ASN A CA 1
ATOM 562 C C . ASN A 1 70 ? 12.056 -6.020 4.743 1.00 97.56 70 ASN A C 1
ATOM 564 O O . ASN A 1 70 ? 12.949 -6.833 4.499 1.00 97.56 70 ASN A O 1
ATOM 568 N N . LYS A 1 71 ? 11.515 -5.929 5.961 1.00 96.38 71 LYS A N 1
ATOM 569 C CA . LYS A 1 71 ? 11.799 -6.885 7.043 1.00 96.38 71 LYS A CA 1
ATOM 570 C C . LYS A 1 71 ? 10.936 -8.138 6.946 1.00 96.38 71 LYS A C 1
ATOM 572 O O . LYS A 1 71 ? 11.320 -9.177 7.471 1.00 96.38 71 LYS A O 1
ATOM 577 N N . ASN A 1 72 ? 9.763 -8.025 6.332 1.00 96.00 72 ASN A N 1
ATOM 578 C CA . ASN A 1 72 ? 8.870 -9.145 6.126 1.00 96.00 72 ASN A CA 1
ATOM 579 C C . ASN A 1 72 ? 9.309 -9.935 4.886 1.00 96.00 72 ASN A C 1
ATOM 581 O O . ASN A 1 72 ? 9.309 -9.401 3.779 1.00 96.00 72 ASN A O 1
ATOM 585 N N . LYS A 1 73 ? 9.663 -11.208 5.089 1.00 95.62 73 LYS A N 1
ATOM 586 C CA . LYS A 1 73 ? 10.110 -12.106 4.024 1.00 95.62 73 LYS A CA 1
ATOM 587 C C . LYS A 1 73 ? 8.994 -12.468 3.036 1.00 95.62 73 LYS A C 1
ATOM 589 O O . LYS A 1 73 ? 9.281 -12.627 1.857 1.00 95.62 73 LYS A O 1
ATOM 594 N N . ASP A 1 74 ? 7.739 -12.518 3.471 1.00 96.31 74 ASP A N 1
ATOM 595 C CA . ASP A 1 74 ? 6.609 -12.833 2.588 1.00 96.31 74 ASP A CA 1
ATOM 596 C C . ASP A 1 74 ? 6.442 -11.758 1.504 1.00 96.31 74 ASP A C 1
ATOM 598 O O . ASP A 1 74 ? 6.239 -12.079 0.337 1.00 96.31 74 ASP A O 1
ATOM 602 N N . LEU A 1 75 ? 6.631 -10.482 1.868 1.00 97.94 75 LEU A N 1
ATOM 603 C CA . LEU A 1 75 ? 6.580 -9.363 0.915 1.00 97.94 75 LEU A CA 1
ATOM 604 C C . LEU A 1 75 ? 7.771 -9.382 -0.059 1.00 97.94 75 LEU A C 1
ATOM 606 O O . LEU A 1 75 ? 7.648 -9.005 -1.221 1.00 97.94 75 LEU A O 1
ATOM 610 N N . ILE A 1 76 ? 8.938 -9.839 0.406 1.00 97.88 76 ILE A N 1
ATOM 611 C CA . ILE A 1 76 ? 10.134 -10.008 -0.432 1.00 97.88 76 ILE A CA 1
ATOM 612 C C . ILE A 1 76 ? 9.885 -11.081 -1.492 1.00 97.88 76 ILE A C 1
ATOM 614 O O . ILE A 1 76 ? 10.143 -10.848 -2.673 1.00 97.88 76 ILE A O 1
ATOM 618 N N . GLU A 1 77 ? 9.352 -12.235 -1.094 1.00 96.94 77 GLU A N 1
ATOM 619 C CA . GLU A 1 77 ? 9.032 -13.306 -2.037 1.00 96.94 77 GLU A CA 1
ATOM 620 C C . GLU A 1 77 ? 7.892 -12.912 -2.990 1.00 96.94 77 GLU A C 1
ATOM 622 O O . GLU A 1 77 ? 7.976 -13.231 -4.177 1.00 96.94 77 GLU A O 1
ATOM 627 N N . GLU A 1 78 ? 6.884 -12.152 -2.532 1.00 97.69 78 GLU A N 1
ATOM 628 C CA . GLU A 1 78 ? 5.830 -11.603 -3.401 1.00 97.69 78 GLU A CA 1
ATOM 629 C C . GLU A 1 78 ? 6.442 -10.738 -4.512 1.00 97.69 78 GLU A C 1
ATOM 631 O O . GLU A 1 78 ? 6.354 -11.115 -5.682 1.00 97.69 78 GLU A O 1
ATOM 636 N N . VAL A 1 79 ? 7.181 -9.673 -4.176 1.00 98.19 79 VAL A N 1
ATOM 637 C CA . VAL A 1 79 ? 7.796 -8.765 -5.169 1.00 98.19 79 VAL A CA 1
ATOM 638 C C . VAL A 1 79 ? 8.742 -9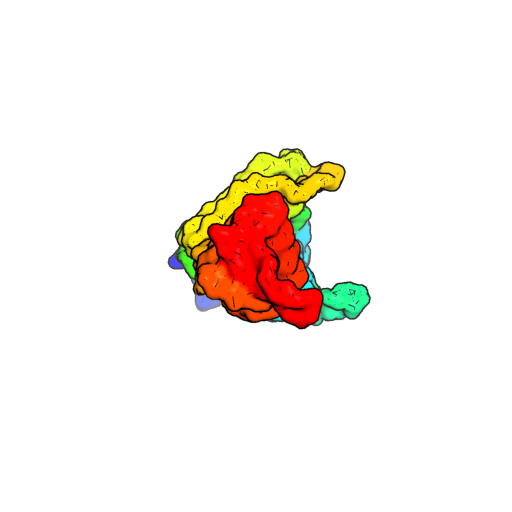.503 -6.124 1.00 98.19 79 VAL A C 1
ATOM 640 O O . VAL A 1 79 ? 8.762 -9.245 -7.332 1.00 98.19 79 VAL A O 1
ATOM 643 N N . LYS A 1 80 ? 9.539 -10.445 -5.608 1.00 97.38 80 LYS A N 1
ATOM 644 C CA . LYS A 1 80 ? 10.446 -11.274 -6.415 1.00 97.38 80 LYS A CA 1
ATOM 645 C C . LYS A 1 80 ? 9.678 -12.147 -7.407 1.00 97.38 80 LYS A C 1
ATOM 647 O O . LYS A 1 80 ? 10.063 -12.220 -8.578 1.00 97.38 80 LYS A O 1
ATOM 652 N N . SER A 1 81 ? 8.594 -12.781 -6.961 1.00 96.75 81 SER A N 1
ATOM 653 C CA . SER A 1 81 ? 7.738 -13.613 -7.808 1.00 96.75 81 SER A CA 1
ATOM 654 C C . SER A 1 81 ? 6.999 -12.788 -8.863 1.00 96.75 81 SER A C 1
ATOM 656 O O . SER A 1 81 ? 6.947 -13.195 -10.020 1.00 96.75 81 SER A O 1
ATOM 658 N N . GLU A 1 82 ? 6.518 -11.593 -8.518 1.00 96.94 82 GLU A N 1
ATOM 659 C CA . GLU A 1 82 ? 5.832 -10.688 -9.440 1.00 96.94 82 GLU A CA 1
ATOM 660 C C . GLU A 1 82 ? 6.755 -10.244 -10.570 1.00 96.94 82 GLU A C 1
ATOM 662 O O . GLU A 1 82 ? 6.401 -10.375 -11.740 1.00 96.94 82 GLU A O 1
ATOM 667 N N . VAL A 1 83 ? 7.974 -9.792 -10.256 1.00 96.00 83 VAL A N 1
ATOM 668 C CA . VAL A 1 83 ? 8.941 -9.400 -11.293 1.00 96.00 83 VAL A CA 1
ATOM 669 C C . VAL A 1 83 ? 9.302 -10.586 -12.190 1.00 96.00 83 VAL A C 1
ATOM 671 O O . VAL A 1 83 ? 9.358 -10.429 -13.415 1.00 96.00 83 VAL A O 1
ATOM 674 N N . LYS A 1 84 ? 9.485 -11.780 -11.615 1.00 95.19 84 LYS A N 1
ATOM 675 C CA . LYS A 1 84 ? 9.724 -13.003 -12.391 1.00 95.19 84 LYS A CA 1
ATOM 676 C C . LYS A 1 84 ? 8.540 -13.331 -13.303 1.00 95.19 84 LYS A C 1
ATOM 678 O O . LYS A 1 84 ? 8.751 -13.626 -14.474 1.00 95.19 84 LYS A O 1
ATOM 683 N N . ASN A 1 85 ? 7.310 -13.242 -12.812 1.00 94.38 85 ASN A N 1
ATOM 684 C CA . ASN A 1 85 ? 6.113 -13.591 -13.576 1.00 94.38 85 ASN A CA 1
ATOM 685 C C . ASN A 1 85 ? 5.801 -12.571 -14.679 1.00 94.38 85 ASN A C 1
ATOM 687 O O . ASN A 1 85 ? 5.401 -12.955 -15.776 1.00 94.38 85 ASN A O 1
ATOM 691 N N . ILE A 1 86 ? 6.009 -11.280 -14.409 1.00 93.94 86 ILE A N 1
ATOM 692 C CA . ILE A 1 86 ? 5.711 -10.199 -15.355 1.00 93.94 86 ILE A CA 1
ATOM 693 C C . ILE A 1 86 ? 6.793 -10.095 -16.439 1.00 93.94 86 ILE A C 1
ATOM 695 O O . ILE A 1 86 ? 6.469 -9.901 -17.612 1.00 93.94 86 ILE A O 1
ATOM 699 N N . PHE A 1 87 ? 8.071 -10.197 -16.056 1.00 93.75 87 PHE A N 1
ATOM 700 C CA . PHE A 1 87 ? 9.204 -9.850 -16.924 1.00 93.75 87 PHE A CA 1
ATOM 701 C C . PHE A 1 87 ? 10.136 -11.025 -17.255 1.00 93.75 87 PHE A C 1
ATOM 703 O O . PHE A 1 87 ? 11.101 -10.836 -18.000 1.00 93.75 87 PHE A O 1
ATOM 710 N N . ALA A 1 88 ? 9.893 -12.216 -16.696 1.00 93.12 88 ALA A N 1
ATOM 711 C CA . ALA A 1 88 ? 10.782 -13.382 -16.776 1.00 93.12 88 ALA A CA 1
ATOM 712 C C . ALA A 1 88 ? 12.228 -13.086 -16.330 1.00 93.12 88 ALA A C 1
ATOM 714 O O . ALA A 1 88 ? 13.178 -13.658 -16.861 1.00 93.12 88 ALA A O 1
ATOM 715 N N . VAL A 1 89 ? 12.398 -12.176 -15.365 1.00 92.00 89 VAL A N 1
ATOM 716 C CA . VAL A 1 89 ? 13.707 -11.805 -14.814 1.00 92.00 89 VAL A CA 1
ATOM 717 C C . VAL A 1 89 ? 13.805 -12.268 -13.373 1.00 92.00 89 VAL A C 1
ATOM 719 O O . VAL A 1 89 ? 12.975 -11.921 -12.537 1.00 92.00 89 VAL A O 1
ATOM 722 N N . GLU A 1 90 ? 14.861 -13.016 -13.081 1.00 89.75 90 GLU A N 1
ATOM 723 C CA . GLU A 1 90 ? 15.210 -13.388 -11.717 1.00 89.75 90 GLU A CA 1
ATOM 724 C C . GLU A 1 90 ? 16.101 -12.330 -11.065 1.00 89.75 90 GLU A C 1
ATOM 726 O O . GLU A 1 90 ? 16.833 -11.588 -11.728 1.00 89.75 90 GLU A O 1
ATOM 731 N N . THR A 1 91 ? 16.041 -12.272 -9.740 1.00 89.94 91 THR A N 1
ATOM 732 C CA . THR A 1 91 ? 16.884 -11.400 -8.931 1.00 89.94 91 THR A CA 1
ATOM 733 C C . THR A 1 91 ? 17.472 -12.167 -7.758 1.00 89.94 91 THR A C 1
ATOM 735 O O . THR A 1 91 ? 16.883 -13.139 -7.276 1.00 89.94 91 THR A O 1
ATOM 738 N N . MET A 1 92 ? 18.628 -11.704 -7.292 1.00 87.19 92 MET A N 1
ATOM 739 C CA . MET A 1 92 ? 19.222 -12.186 -6.055 1.00 87.19 92 MET A CA 1
ATOM 740 C C . MET A 1 92 ? 18.662 -11.405 -4.870 1.00 87.19 92 MET A C 1
ATOM 742 O O . MET A 1 92 ? 18.509 -10.181 -4.912 1.00 87.19 92 MET A O 1
ATOM 746 N N . GLU A 1 93 ? 18.383 -12.144 -3.806 1.00 93.00 93 GLU A N 1
ATOM 747 C CA . GLU A 1 93 ? 18.029 -11.612 -2.501 1.00 93.00 93 GLU A CA 1
ATOM 748 C C . GLU A 1 93 ? 19.282 -11.493 -1.642 1.00 93.00 93 GLU A C 1
ATOM 750 O O . GLU A 1 93 ? 20.115 -12.399 -1.606 1.00 93.00 93 GLU A O 1
ATOM 755 N N . TYR A 1 94 ? 19.397 -10.376 -0.933 1.00 94.12 94 TYR A N 1
ATOM 756 C CA . TYR A 1 94 ? 20.485 -10.121 -0.005 1.00 94.12 94 TYR A CA 1
ATOM 757 C C . TYR A 1 94 ? 19.917 -9.878 1.386 1.00 94.12 94 TYR A C 1
ATOM 759 O O . TYR A 1 94 ? 19.087 -8.989 1.580 1.00 94.12 94 TYR A O 1
ATOM 767 N N . PHE A 1 95 ? 20.401 -10.623 2.376 1.00 95.31 95 PHE A N 1
ATOM 768 C CA . PHE A 1 95 ? 20.084 -10.353 3.771 1.00 95.31 95 PHE A CA 1
ATOM 769 C C . PHE A 1 95 ? 21.153 -9.455 4.396 1.00 95.31 95 PHE A C 1
ATOM 771 O O . PHE A 1 95 ? 22.345 -9.759 4.366 1.00 95.31 95 PHE A O 1
ATOM 778 N N . ARG A 1 96 ? 20.733 -8.322 4.964 1.00 93.19 96 ARG A N 1
ATOM 779 C CA . ARG A 1 96 ? 21.624 -7.372 5.641 1.00 93.19 96 ARG A CA 1
ATOM 780 C C . ARG A 1 96 ? 21.526 -7.575 7.153 1.00 93.19 96 ARG A C 1
ATOM 782 O O . ARG A 1 96 ? 20.721 -6.910 7.813 1.00 93.19 96 ARG A O 1
ATOM 789 N N . GLU A 1 97 ? 22.371 -8.449 7.699 1.00 90.62 97 GLU A N 1
ATOM 790 C CA . GLU A 1 97 ? 22.344 -8.886 9.109 1.00 90.62 97 GLU A CA 1
ATOM 791 C C . GLU A 1 97 ? 22.276 -7.726 10.112 1.00 90.62 97 GLU A C 1
ATOM 793 O O . GLU A 1 97 ? 21.398 -7.699 10.973 1.00 90.62 97 GLU A O 1
ATOM 798 N N . ASN A 1 98 ? 23.112 -6.696 9.946 1.00 92.00 98 ASN A N 1
ATOM 799 C CA . ASN A 1 98 ? 23.167 -5.543 10.859 1.00 92.00 98 ASN A CA 1
ATOM 800 C C . ASN A 1 98 ? 21.833 -4.788 10.995 1.00 92.00 98 ASN A C 1
ATOM 802 O O . ASN A 1 98 ? 21.606 -4.092 11.981 1.00 92.00 98 ASN A O 1
ATOM 806 N N . LYS A 1 99 ? 20.960 -4.873 9.984 1.00 91.00 99 LYS A N 1
ATOM 807 C CA . LYS A 1 99 ? 19.656 -4.194 9.958 1.00 91.00 99 LYS A CA 1
ATOM 808 C C . LYS A 1 99 ? 18.478 -5.161 10.069 1.00 91.00 99 LYS A C 1
ATOM 810 O O . LYS A 1 99 ? 17.345 -4.684 10.169 1.00 91.00 99 LYS A O 1
ATOM 815 N N . GLN A 1 100 ? 18.744 -6.472 10.058 1.00 94.62 100 GLN A N 1
ATOM 816 C CA . GLN A 1 100 ? 17.740 -7.538 10.040 1.00 94.62 100 GLN A CA 1
ATOM 817 C C . GLN A 1 100 ? 16.679 -7.271 8.960 1.00 94.62 100 GLN A C 1
ATOM 819 O O . GLN A 1 100 ? 15.487 -7.163 9.246 1.00 94.62 100 GLN A O 1
ATOM 824 N N . ILE A 1 101 ? 17.144 -7.033 7.729 1.00 96.38 101 ILE A N 1
ATOM 825 C CA . ILE A 1 101 ? 16.305 -6.623 6.599 1.00 96.38 101 ILE A CA 1
ATOM 826 C C . ILE A 1 101 ? 16.763 -7.308 5.313 1.00 96.38 101 ILE A C 1
ATOM 828 O O . ILE A 1 101 ? 17.964 -7.499 5.104 1.00 96.38 101 ILE A O 1
ATOM 832 N N . TYR A 1 102 ? 15.806 -7.646 4.460 1.00 97.19 102 TYR A N 1
ATOM 833 C CA . TYR A 1 102 ? 16.037 -8.235 3.148 1.00 97.19 102 TYR A CA 1
ATOM 834 C C . TYR A 1 102 ? 16.048 -7.143 2.079 1.00 97.19 102 TYR A C 1
ATOM 836 O O . TYR A 1 102 ? 15.366 -6.125 2.210 1.00 97.19 102 TYR A O 1
ATOM 844 N N . ASP A 1 103 ? 16.838 -7.349 1.034 1.00 96.19 103 ASP A N 1
ATOM 845 C CA . ASP A 1 103 ? 17.057 -6.397 -0.048 1.00 96.19 103 ASP A CA 1
ATOM 846 C C . ASP A 1 103 ? 17.066 -7.117 -1.400 1.00 96.19 103 ASP A C 1
ATOM 848 O O . ASP A 1 103 ? 17.863 -8.029 -1.630 1.00 96.19 103 ASP A O 1
ATOM 852 N N . LEU A 1 104 ? 16.183 -6.683 -2.296 1.00 96.62 104 LEU A N 1
ATOM 853 C CA . LEU A 1 104 ? 16.109 -7.128 -3.681 1.00 96.62 104 LEU A CA 1
ATOM 854 C C . LEU A 1 104 ? 16.694 -6.058 -4.595 1.00 96.62 104 LEU A C 1
ATOM 856 O O . LEU A 1 104 ? 16.227 -4.919 -4.617 1.00 96.62 104 LEU A O 1
ATOM 860 N N . ASN A 1 105 ? 17.676 -6.452 -5.406 1.00 94.81 105 ASN A N 1
ATOM 861 C CA . ASN A 1 105 ? 18.360 -5.569 -6.346 1.00 94.81 105 ASN A CA 1
ATOM 862 C C . ASN A 1 105 ? 18.076 -6.003 -7.783 1.00 94.81 105 ASN A C 1
ATOM 864 O O . ASN A 1 105 ? 18.688 -6.946 -8.279 1.00 94.81 105 ASN A O 1
ATOM 868 N N . PHE A 1 106 ? 17.177 -5.309 -8.477 1.00 94.62 106 PHE A N 1
ATOM 869 C CA . PHE A 1 106 ? 16.796 -5.695 -9.832 1.00 94.62 106 PHE A CA 1
ATOM 870 C C . PHE A 1 106 ? 17.702 -5.076 -10.911 1.00 94.62 106 PHE A C 1
ATOM 872 O O . PHE A 1 106 ? 18.188 -3.948 -10.751 1.00 94.62 106 PHE A O 1
ATOM 879 N N . PRO A 1 107 ? 17.904 -5.777 -12.044 1.00 91.94 107 PRO A N 1
ATOM 880 C CA . PRO A 1 107 ? 18.643 -5.249 -13.187 1.00 91.94 107 PRO A CA 1
ATOM 881 C C . PRO A 1 107 ? 18.054 -3.958 -13.776 1.00 91.94 107 PRO A C 1
ATOM 883 O O . PRO A 1 107 ? 16.846 -3.725 -13.726 1.00 91.94 107 PRO A O 1
ATOM 886 N N . VAL A 1 108 ? 18.903 -3.175 -14.457 1.00 92.25 108 VAL A N 1
ATOM 887 C CA . VAL A 1 108 ? 18.550 -1.912 -15.148 1.00 92.25 108 VAL A CA 1
ATOM 888 C C . VAL A 1 108 ? 17.322 -2.061 -16.055 1.00 92.25 108 VAL A C 1
ATOM 890 O O . VAL A 1 108 ? 16.492 -1.158 -16.133 1.00 92.25 108 VAL A O 1
ATOM 893 N N . VAL A 1 109 ? 17.191 -3.199 -16.750 1.00 91.88 109 VAL A N 1
ATOM 894 C CA . VAL A 1 109 ? 16.063 -3.439 -17.665 1.00 91.88 109 VAL A CA 1
ATOM 895 C C . VAL A 1 109 ? 14.713 -3.363 -16.945 1.00 91.88 109 VAL A C 1
ATOM 897 O O . VAL A 1 109 ? 13.776 -2.789 -17.492 1.00 91.88 109 VAL A O 1
ATOM 900 N N . ILE A 1 110 ? 14.633 -3.839 -15.697 1.00 94.69 110 ILE A N 1
ATOM 901 C CA . ILE A 1 110 ? 13.407 -3.790 -14.894 1.00 94.69 110 ILE A CA 1
ATOM 902 C C . ILE A 1 110 ? 13.089 -2.357 -14.489 1.00 94.69 110 ILE A C 1
ATOM 904 O O . ILE A 1 110 ? 11.968 -1.906 -14.689 1.00 94.69 110 ILE A O 1
ATOM 908 N N . ALA A 1 111 ? 14.075 -1.604 -13.998 1.00 94.69 111 ALA A N 1
ATOM 909 C CA . ALA A 1 111 ? 13.875 -0.205 -13.624 1.00 94.69 111 ALA A CA 1
ATOM 910 C C . ALA A 1 111 ? 13.323 0.633 -14.793 1.00 94.69 111 ALA A C 1
ATOM 912 O O . ALA A 1 111 ? 12.340 1.356 -14.626 1.00 94.69 111 ALA A O 1
ATOM 913 N N . LYS A 1 112 ? 13.900 0.481 -15.991 1.00 92.00 112 LYS A N 1
ATOM 914 C CA . LYS A 1 112 ? 13.432 1.164 -17.207 1.00 92.00 112 LYS A CA 1
ATOM 915 C C . LYS A 1 112 ? 12.024 0.743 -17.625 1.00 92.00 112 LYS A C 1
ATOM 917 O O . LYS A 1 112 ? 11.229 1.593 -18.020 1.00 92.00 112 LYS A O 1
ATOM 922 N N . LEU A 1 113 ? 11.712 -0.552 -17.538 1.00 92.50 113 LEU A N 1
ATOM 923 C CA . LEU A 1 113 ? 10.382 -1.078 -17.852 1.00 92.50 113 LEU A CA 1
ATOM 924 C C . LEU A 1 113 ? 9.316 -0.546 -16.895 1.00 92.50 113 LEU A C 1
ATOM 926 O O . LEU A 1 113 ? 8.278 -0.076 -17.346 1.00 92.50 113 LEU A O 1
ATOM 930 N N . LEU A 1 114 ? 9.586 -0.535 -15.590 1.00 94.19 114 LEU A N 1
ATOM 931 C CA . LEU A 1 114 ? 8.660 0.023 -14.604 1.00 94.19 114 LEU A CA 1
ATOM 932 C C . LEU A 1 114 ? 8.390 1.509 -14.876 1.00 94.19 114 LEU A C 1
ATOM 934 O O . LEU A 1 114 ? 7.238 1.938 -14.886 1.00 94.19 114 LEU A O 1
ATOM 938 N N . VAL A 1 115 ? 9.425 2.299 -15.176 1.00 93.50 115 VAL A N 1
ATOM 939 C CA . VAL A 1 115 ? 9.241 3.718 -15.528 1.00 93.50 115 VAL A CA 1
ATOM 940 C C . VAL A 1 115 ? 8.453 3.885 -16.827 1.00 93.50 115 VAL A C 1
ATOM 942 O O . VAL A 1 115 ? 7.615 4.780 -16.916 1.00 93.50 115 VAL A O 1
ATOM 945 N N . LEU A 1 116 ? 8.672 3.023 -17.825 1.00 88.81 116 LEU A N 1
ATOM 946 C CA . LEU A 1 116 ? 7.862 3.005 -19.046 1.00 88.81 116 LEU A CA 1
ATOM 947 C C . LEU A 1 116 ? 6.378 2.726 -18.748 1.00 88.81 116 LEU A C 1
ATOM 949 O O . LEU A 1 116 ? 5.519 3.343 -19.367 1.00 88.81 116 LEU A O 1
ATOM 953 N N . LEU A 1 117 ? 6.080 1.885 -17.757 1.00 90.00 117 LEU A N 1
ATOM 954 C CA . LEU A 1 117 ? 4.719 1.570 -17.304 1.00 90.00 117 LEU A CA 1
ATOM 955 C C . LEU A 1 117 ? 4.104 2.642 -16.376 1.00 90.00 117 LEU A C 1
ATOM 957 O O . LEU A 1 117 ? 2.982 2.481 -15.890 1.00 90.00 117 LEU A O 1
ATOM 961 N N . GLY A 1 118 ? 4.814 3.748 -16.128 1.00 91.44 118 GLY A N 1
ATOM 962 C CA . GLY A 1 118 ? 4.330 4.875 -15.325 1.00 91.44 118 GLY A CA 1
ATOM 963 C C . GLY A 1 118 ? 4.647 4.783 -13.831 1.00 91.44 118 GLY A C 1
ATOM 964 O O . GLY A 1 118 ? 4.030 5.486 -13.028 1.00 91.44 118 GLY A O 1
ATOM 965 N N . PHE A 1 119 ? 5.595 3.934 -13.428 1.00 95.94 119 PHE A N 1
ATOM 966 C CA . PHE A 1 119 ? 6.049 3.872 -12.040 1.00 95.94 119 PHE A CA 1
ATOM 967 C C . PHE A 1 119 ? 6.873 5.118 -11.680 1.00 95.94 119 PHE A C 1
ATOM 969 O O . PHE A 1 119 ? 7.697 5.572 -12.483 1.00 95.94 119 PHE A O 1
ATOM 976 N N . PRO A 1 120 ? 6.698 5.679 -10.469 1.00 96.44 120 PRO A N 1
ATOM 977 C CA . PRO A 1 120 ? 7.460 6.844 -10.046 1.00 96.44 120 PRO A CA 1
ATOM 978 C C . PRO A 1 120 ? 8.928 6.481 -9.805 1.00 96.44 120 PRO A C 1
ATOM 980 O O . PRO A 1 120 ? 9.250 5.472 -9.177 1.00 96.44 120 PRO A O 1
ATOM 983 N N . LYS A 1 121 ? 9.834 7.358 -10.245 1.00 96.19 121 LYS A N 1
ATOM 984 C CA . LYS A 1 121 ? 11.280 7.242 -10.011 1.00 96.19 121 LYS A CA 1
ATOM 985 C C . LYS A 1 121 ? 11.807 8.347 -9.104 1.00 96.19 121 LYS A C 1
ATOM 987 O O . LYS A 1 121 ? 11.218 9.418 -8.971 1.00 96.19 121 LYS A O 1
ATOM 992 N N . GLY A 1 122 ? 12.962 8.113 -8.494 1.00 96.44 122 GLY A N 1
ATOM 993 C CA . GLY A 1 122 ? 13.615 9.043 -7.583 1.00 96.44 122 GLY A CA 1
ATOM 994 C C . GLY A 1 122 ? 12.903 9.170 -6.233 1.00 96.44 122 GLY A C 1
ATOM 995 O O . GLY A 1 122 ? 12.249 8.252 -5.740 1.00 96.44 122 GLY A O 1
ATOM 996 N N . ARG A 1 123 ? 13.093 10.315 -5.572 1.00 95.69 123 ARG A N 1
ATOM 997 C CA . ARG A 1 123 ? 12.561 10.552 -4.223 1.00 95.69 123 ARG A CA 1
ATOM 998 C C . ARG A 1 123 ? 11.064 10.861 -4.287 1.00 95.69 123 ARG A C 1
ATOM 1000 O O . ARG A 1 123 ? 10.664 11.922 -4.765 1.00 95.69 123 ARG A O 1
ATOM 1007 N N . LYS A 1 124 ? 10.237 9.949 -3.771 1.00 95.81 124 LYS A N 1
ATOM 1008 C CA . LYS A 1 124 ? 8.766 10.064 -3.750 1.00 95.81 124 LYS A CA 1
ATOM 1009 C C . LYS A 1 124 ? 8.262 11.223 -2.892 1.00 95.81 124 LYS A C 1
ATOM 1011 O O . LYS A 1 124 ? 7.223 11.796 -3.195 1.00 95.81 124 LYS A O 1
ATOM 1016 N N . SER A 1 125 ? 9.007 11.628 -1.864 1.00 95.38 125 SER A N 1
ATOM 1017 C CA . SER A 1 125 ? 8.617 12.714 -0.955 1.00 95.38 125 SER A CA 1
ATOM 1018 C C . SER A 1 125 ? 8.602 14.107 -1.601 1.00 95.38 125 SER A C 1
ATOM 1020 O O . SER A 1 125 ? 7.887 14.977 -1.114 1.00 95.38 125 SER A O 1
ATOM 1022 N N . ILE A 1 126 ? 9.339 14.317 -2.699 1.00 96.12 126 ILE A N 1
ATOM 1023 C CA . ILE A 1 126 ? 9.522 15.631 -3.353 1.00 96.12 126 ILE A CA 1
ATOM 1024 C C . ILE A 1 126 ? 8.966 15.696 -4.785 1.00 96.12 126 ILE A C 1
ATOM 1026 O O . ILE A 1 126 ? 9.272 16.630 -5.515 1.00 96.12 126 ILE A O 1
ATOM 1030 N N . GLN A 1 127 ? 8.178 14.709 -5.210 1.00 95.75 127 GLN A N 1
ATOM 1031 C CA . GLN A 1 127 ? 7.555 14.682 -6.541 1.00 95.75 127 GLN A CA 1
ATOM 1032 C C . GLN A 1 127 ? 6.033 14.686 -6.430 1.00 95.75 127 GLN A C 1
ATOM 1034 O O . GLN A 1 127 ? 5.501 14.214 -5.433 1.00 95.75 127 GLN A O 1
ATOM 1039 N N . ILE A 1 128 ? 5.308 15.157 -7.436 1.00 96.94 128 ILE A N 1
ATOM 1040 C CA . ILE A 1 128 ? 3.852 14.967 -7.485 1.00 96.94 128 ILE A CA 1
ATOM 1041 C C . ILE A 1 128 ? 3.573 13.485 -7.772 1.00 96.94 128 ILE A C 1
ATOM 1043 O O . ILE A 1 128 ? 4.233 12.888 -8.617 1.00 96.94 128 ILE A O 1
ATOM 1047 N N . LEU A 1 129 ? 2.643 12.882 -7.030 1.00 96.62 129 LEU A N 1
ATOM 1048 C CA . LEU A 1 129 ? 2.205 11.498 -7.232 1.00 96.62 129 LEU A CA 1
ATOM 1049 C C . LEU A 1 129 ? 0.720 11.491 -7.587 1.00 96.62 129 LEU A C 1
ATOM 1051 O O . LEU A 1 129 ? -0.028 12.348 -7.121 1.00 96.62 129 LEU A O 1
ATOM 1055 N N . SER A 1 130 ? 0.313 10.514 -8.387 1.00 95.12 130 SER A N 1
ATOM 1056 C CA . SER A 1 130 ? -1.080 10.178 -8.681 1.00 95.12 130 SER A CA 1
ATOM 1057 C C . SER A 1 130 ? -1.137 8.701 -9.056 1.00 95.12 130 SER A C 1
ATOM 1059 O O . SER A 1 130 ? -0.159 8.152 -9.569 1.00 95.12 130 SER A O 1
ATOM 1061 N N . ILE A 1 131 ? -2.266 8.058 -8.785 1.00 95.50 131 ILE A N 1
ATOM 1062 C CA . ILE A 1 131 ? -2.533 6.696 -9.227 1.00 95.50 131 ILE A CA 1
ATOM 1063 C C . ILE A 1 131 ? -2.825 6.719 -10.737 1.00 95.50 131 ILE A C 1
ATOM 1065 O O . ILE A 1 131 ? -3.648 7.526 -11.185 1.00 95.50 131 ILE A O 1
ATOM 1069 N N . PRO A 1 132 ? -2.178 5.862 -11.543 1.00 93.19 132 PRO A N 1
ATOM 1070 C CA . PRO A 1 132 ? -2.317 5.897 -12.989 1.00 93.19 132 PRO A CA 1
ATOM 1071 C C . PRO A 1 132 ? -3.717 5.472 -13.434 1.00 93.19 132 PRO A C 1
ATOM 1073 O O . PRO A 1 132 ? -4.379 4.639 -12.808 1.00 93.19 132 PRO A O 1
ATOM 1076 N N . GLU A 1 133 ? -4.154 6.011 -14.570 1.00 91.12 133 GLU A N 1
ATOM 1077 C CA . GLU A 1 133 ? -5.503 5.779 -15.097 1.00 91.12 133 GLU A CA 1
ATOM 1078 C C . GLU A 1 133 ? -5.755 4.315 -15.470 1.00 91.12 133 GLU A C 1
ATOM 1080 O O . GLU A 1 133 ? -6.877 3.816 -15.375 1.00 91.12 133 GLU A O 1
ATOM 1085 N N . TRP A 1 134 ? -4.697 3.600 -15.867 1.00 91.38 134 TRP A N 1
ATOM 1086 C CA . TRP A 1 134 ? -4.775 2.165 -16.117 1.00 91.38 134 TRP A CA 1
ATOM 1087 C C . TRP A 1 134 ? -5.066 1.359 -14.850 1.00 91.38 134 TRP A C 1
ATOM 1089 O O . TRP A 1 134 ? -5.518 0.238 -14.986 1.00 91.38 134 TRP A O 1
ATOM 1099 N N . LEU A 1 135 ? -4.860 1.899 -13.643 1.00 94.00 135 LEU A N 1
ATOM 1100 C CA . LEU A 1 135 ? -5.183 1.224 -12.382 1.00 94.00 135 LEU A CA 1
ATOM 1101 C C . LEU A 1 135 ? -6.536 1.680 -11.815 1.00 94.00 135 LEU A C 1
ATOM 1103 O O . LEU A 1 135 ? -7.316 0.871 -11.310 1.00 94.00 135 LEU A O 1
ATOM 1107 N N . LYS A 1 136 ? -6.849 2.977 -11.937 1.00 91.44 136 LYS A N 1
ATOM 1108 C CA . LYS A 1 136 ? -8.088 3.593 -11.421 1.00 91.44 136 LYS A CA 1
ATOM 1109 C C . LYS A 1 136 ? -9.368 2.957 -11.971 1.00 91.44 136 LYS A C 1
ATOM 1111 O O . LYS A 1 136 ? -10.359 2.871 -11.244 1.00 91.44 136 LYS A O 1
ATOM 1116 N N . ASN A 1 137 ? -9.346 2.466 -13.209 1.00 88.81 137 ASN A N 1
ATOM 1117 C CA . ASN A 1 137 ? -10.529 1.922 -13.890 1.00 88.81 137 ASN A CA 1
ATOM 1118 C C . ASN A 1 137 ? -10.560 0.394 -13.978 1.00 88.81 137 ASN A C 1
ATOM 1120 O O . ASN A 1 137 ? -11.420 -0.162 -14.654 1.00 88.81 137 ASN A O 1
ATOM 1124 N N . GLU A 1 138 ? -9.642 -0.292 -13.304 1.00 94.25 138 GLU A N 1
ATOM 1125 C CA . GLU A 1 138 ? -9.581 -1.749 -13.369 1.00 94.25 138 GLU A CA 1
ATOM 1126 C C . GLU A 1 138 ? -10.571 -2.437 -12.429 1.00 94.25 138 GLU A C 1
ATOM 1128 O O . GLU A 1 138 ? -11.266 -1.810 -11.616 1.00 94.25 138 GLU A O 1
ATOM 1133 N N . SER A 1 139 ? -10.642 -3.759 -12.583 1.00 95.94 139 SER A N 1
ATOM 1134 C CA . SER A 1 139 ? -11.483 -4.630 -11.765 1.00 95.94 139 SER A CA 1
ATOM 1135 C C . SER A 1 139 ? -11.204 -4.492 -10.262 1.00 95.94 139 SER A C 1
ATOM 1137 O O . SER A 1 139 ? -10.112 -4.107 -9.832 1.00 95.94 139 SER A O 1
ATOM 1139 N N . VAL A 1 140 ? -12.207 -4.858 -9.458 1.00 95.88 140 VAL A N 1
ATOM 1140 C CA . VAL A 1 140 ? -12.136 -4.899 -7.988 1.00 95.88 140 VAL A CA 1
ATOM 1141 C C . VAL A 1 140 ? -10.907 -5.670 -7.512 1.00 95.88 140 VAL A C 1
ATOM 1143 O O . VAL A 1 140 ? -10.192 -5.186 -6.642 1.00 95.88 140 VAL A O 1
ATOM 1146 N N . ASP A 1 141 ? -10.604 -6.811 -8.126 1.00 97.44 141 ASP A N 1
ATOM 1147 C CA . ASP A 1 141 ? -9.478 -7.643 -7.712 1.00 97.44 141 ASP A CA 1
ATOM 1148 C C . ASP A 1 141 ? -8.109 -7.001 -7.975 1.00 97.44 141 ASP A C 1
ATOM 1150 O O . ASP A 1 141 ? -7.195 -7.136 -7.164 1.00 97.44 141 ASP A O 1
ATOM 1154 N N . ILE A 1 142 ? -7.950 -6.308 -9.107 1.00 97.94 142 ILE A N 1
ATOM 1155 C CA . ILE A 1 142 ? -6.699 -5.611 -9.449 1.00 97.94 142 ILE A CA 1
ATOM 1156 C C . ILE A 1 142 ? -6.488 -4.437 -8.485 1.00 97.94 142 ILE A C 1
ATOM 1158 O O . ILE A 1 142 ? -5.392 -4.241 -7.961 1.00 97.94 142 ILE A O 1
ATOM 1162 N N . LYS A 1 143 ? -7.558 -3.693 -8.186 1.00 98.31 143 LYS A N 1
ATOM 1163 C CA . LYS A 1 143 ? -7.539 -2.626 -7.176 1.00 98.31 143 LYS A CA 1
ATOM 1164 C C . LYS A 1 143 ? -7.231 -3.160 -5.783 1.00 98.31 143 LYS A C 1
ATOM 1166 O O . LYS A 1 143 ? -6.470 -2.533 -5.053 1.00 98.31 143 LYS A O 1
ATOM 1171 N N . ALA A 1 144 ? -7.798 -4.308 -5.420 1.00 98.56 144 ALA A N 1
ATOM 1172 C CA . ALA A 1 144 ? -7.531 -4.958 -4.146 1.00 98.56 144 ALA A CA 1
ATOM 1173 C C . ALA A 1 144 ? -6.060 -5.375 -4.022 1.00 98.56 144 ALA A C 1
ATOM 1175 O O . ALA A 1 144 ? -5.460 -5.095 -2.989 1.00 98.56 144 ALA A O 1
ATOM 1176 N N . ALA A 1 145 ? -5.464 -5.948 -5.075 1.00 98.62 145 ALA A N 1
ATOM 1177 C CA . ALA A 1 145 ? -4.042 -6.299 -5.098 1.00 98.62 145 ALA A CA 1
ATOM 1178 C C . ALA A 1 145 ? -3.144 -5.067 -4.889 1.00 98.62 145 ALA A C 1
ATOM 1180 O O . ALA A 1 145 ? -2.275 -5.076 -4.021 1.00 98.62 145 ALA A O 1
ATOM 1181 N N . PHE A 1 146 ? -3.427 -3.968 -5.598 1.00 98.69 146 PHE A N 1
ATOM 1182 C CA . PHE A 1 146 ? -2.734 -2.692 -5.398 1.00 98.69 146 PHE A CA 1
ATOM 1183 C C . PHE A 1 146 ? -2.842 -2.170 -3.957 1.00 98.69 146 PHE A C 1
ATOM 1185 O O . PHE A 1 146 ? -1.835 -1.809 -3.343 1.00 98.69 146 PHE A O 1
ATOM 1192 N N . ILE A 1 147 ? -4.061 -2.115 -3.410 1.00 98.75 147 ILE A N 1
ATOM 1193 C CA . ILE A 1 147 ? -4.286 -1.587 -2.062 1.00 98.75 147 ILE A CA 1
ATOM 1194 C C . ILE A 1 147 ? -3.639 -2.485 -1.008 1.00 98.75 147 ILE A C 1
ATOM 1196 O O . ILE A 1 147 ? -3.061 -1.949 -0.066 1.00 98.75 147 ILE A O 1
ATOM 1200 N N . ARG A 1 148 ? -3.700 -3.814 -1.167 1.00 98.81 148 ARG A N 1
ATOM 1201 C CA . ARG A 1 148 ? -3.067 -4.775 -0.257 1.00 98.81 148 ARG A CA 1
ATOM 1202 C C . ARG A 1 148 ? -1.568 -4.512 -0.160 1.00 98.81 148 ARG A C 1
ATOM 1204 O O . ARG A 1 148 ? -1.104 -4.196 0.930 1.00 98.81 148 ARG A O 1
ATOM 1211 N N . ALA A 1 149 ? -0.859 -4.517 -1.290 1.00 98.75 149 ALA A N 1
ATOM 1212 C CA . ALA A 1 149 ? 0.583 -4.272 -1.344 1.00 98.75 149 ALA A CA 1
ATOM 1213 C C . ALA A 1 149 ? 0.976 -2.929 -0.707 1.00 98.75 149 ALA A C 1
ATOM 1215 O O . ALA A 1 149 ? 1.851 -2.855 0.156 1.00 98.75 149 ALA A O 1
ATOM 1216 N N . LEU A 1 150 ? 0.258 -1.855 -1.054 1.00 98.69 150 LEU A N 1
ATOM 1217 C CA . LEU A 1 150 ? 0.514 -0.532 -0.484 1.00 98.69 150 LEU A CA 1
ATOM 1218 C C . LEU A 1 150 ? 0.274 -0.495 1.038 1.00 98.69 150 LEU A C 1
ATOM 1220 O O . LEU A 1 150 ? 1.008 0.163 1.775 1.00 98.69 150 LEU A O 1
ATOM 1224 N N . PHE A 1 151 ? -0.756 -1.183 1.533 1.00 98.69 151 PHE A N 1
ATOM 1225 C CA . PHE A 1 151 ? -1.064 -1.258 2.962 1.00 98.69 151 PHE A CA 1
ATOM 1226 C C . PHE A 1 151 ? -0.094 -2.177 3.724 1.00 98.69 151 PHE A C 1
ATOM 1228 O O . PHE A 1 151 ? 0.214 -1.922 4.897 1.00 98.69 151 PHE A O 1
ATOM 1235 N N . ASP A 1 152 ? 0.425 -3.218 3.082 1.00 98.50 152 ASP A N 1
ATOM 1236 C CA . ASP A 1 152 ? 1.466 -4.083 3.632 1.00 98.50 152 ASP A CA 1
ATOM 1237 C C . ASP A 1 152 ? 2.793 -3.354 3.855 1.00 98.50 152 ASP A C 1
ATOM 1239 O O . ASP A 1 152 ? 3.474 -3.650 4.840 1.00 98.50 152 ASP A O 1
ATOM 1243 N N . ASP A 1 153 ? 3.080 -2.310 3.083 1.00 98.19 153 ASP A N 1
ATOM 1244 C CA . ASP A 1 153 ? 4.237 -1.445 3.325 1.00 98.19 153 ASP A CA 1
ATOM 1245 C C . ASP A 1 153 ? 3.899 -0.300 4.306 1.00 98.19 153 ASP A C 1
ATOM 1247 O O . ASP A 1 153 ? 4.527 -0.145 5.353 1.00 98.19 153 ASP A O 1
ATOM 1251 N N . GLU A 1 154 ? 2.836 0.469 4.049 1.00 97.69 154 GLU A N 1
ATOM 1252 C CA . GLU A 1 154 ? 2.645 1.796 4.675 1.00 97.69 154 GLU A CA 1
ATOM 1253 C C . GLU A 1 154 ? 1.610 1.838 5.812 1.00 97.69 154 GLU A C 1
ATOM 1255 O O . GLU A 1 154 ? 1.553 2.796 6.595 1.00 97.69 154 GLU A O 1
ATOM 1260 N N . ALA A 1 155 ? 0.744 0.827 5.918 1.00 97.69 155 ALA A N 1
ATOM 1261 C CA . ALA A 1 155 ? -0.312 0.811 6.927 1.00 97.69 155 ALA A CA 1
ATOM 1262 C C . ALA A 1 155 ? 0.127 0.143 8.239 1.00 97.69 155 ALA A C 1
ATOM 1264 O O . ALA A 1 155 ? 1.108 -0.595 8.322 1.00 97.69 155 ALA A O 1
ATOM 1265 N N . TRP A 1 156 ? -0.638 0.374 9.301 1.00 96.12 156 TRP A N 1
ATOM 1266 C CA . TRP A 1 156 ? -0.477 -0.293 10.589 1.00 96.12 156 TRP A CA 1
ATOM 1267 C C . TRP A 1 156 ? -1.838 -0.655 11.182 1.00 96.12 156 TRP A C 1
ATOM 1269 O O . TRP A 1 156 ? -2.813 0.080 11.033 1.00 96.12 156 TRP A O 1
ATOM 1279 N N . VAL A 1 157 ? -1.904 -1.767 11.914 1.00 95.25 157 VAL A N 1
ATOM 1280 C CA . VAL A 1 157 ? -3.102 -2.157 12.671 1.00 95.25 157 VAL A CA 1
ATOM 1281 C C . VAL A 1 157 ? -2.961 -1.654 14.105 1.00 95.25 157 VAL A C 1
ATOM 1283 O O . VAL A 1 157 ? -2.059 -2.064 14.832 1.00 95.25 157 VAL A O 1
ATOM 1286 N N . GLU A 1 158 ? -3.827 -0.743 14.533 1.00 89.44 158 GLU A N 1
ATOM 1287 C CA . GLU A 1 158 ? -3.799 -0.129 15.860 1.00 89.44 158 GLU A CA 1
ATOM 1288 C C . GLU A 1 158 ? -4.833 -0.778 16.792 1.00 89.44 158 GLU A C 1
ATOM 1290 O O . GLU A 1 158 ? -6.020 -0.859 16.476 1.00 89.44 158 GLU A O 1
ATOM 1295 N N . ILE A 1 159 ? -4.369 -1.206 17.971 1.00 84.44 159 ILE A N 1
ATOM 1296 C CA . ILE A 1 159 ? -5.190 -1.775 19.045 1.00 84.44 159 ILE A CA 1
ATOM 1297 C C . ILE A 1 159 ? -5.091 -0.826 20.243 1.00 84.44 159 ILE A C 1
ATOM 1299 O O . ILE A 1 159 ? -4.025 -0.710 20.847 1.00 84.44 159 ILE A O 1
ATOM 1303 N N . LYS A 1 160 ? -6.174 -0.111 20.575 1.00 71.62 160 LYS A N 1
ATOM 1304 C CA . LYS A 1 160 ? -6.221 0.838 21.703 1.00 71.62 160 LYS A CA 1
ATOM 1305 C C . LYS A 1 160 ? -7.391 0.549 22.641 1.00 71.62 160 LYS A C 1
ATOM 1307 O O . LYS A 1 160 ? -8.413 -0.006 22.241 1.00 71.62 160 LYS A O 1
ATOM 1312 N N . GLN A 1 161 ? -7.263 0.983 23.900 1.00 54.94 161 GLN A N 1
ATOM 1313 C CA . GLN A 1 161 ? -8.360 0.971 24.875 1.00 54.94 161 GLN A CA 1
ATOM 1314 C C . GLN A 1 161 ? -9.480 1.911 24.398 1.00 54.94 161 GLN A C 1
ATOM 1316 O O . GLN A 1 161 ? -9.437 3.112 24.649 1.00 54.94 161 GLN A O 1
ATOM 1321 N N . GLY A 1 162 ? -10.460 1.366 23.675 1.00 53.34 162 GLY A N 1
ATOM 1322 C CA . GLY A 1 162 ? -11.602 2.114 23.138 1.00 53.34 162 GLY A CA 1
ATOM 1323 C C . GLY A 1 162 ? -11.843 1.950 21.637 1.00 53.34 162 GLY A C 1
ATOM 1324 O O . GLY A 1 162 ? -12.800 2.528 21.131 1.00 53.34 162 GLY A O 1
ATOM 1325 N N . GLY A 1 163 ? -11.027 1.169 20.922 1.00 66.38 163 GLY A N 1
ATOM 1326 C CA . GLY A 1 163 ? -11.322 0.823 19.537 1.00 66.38 163 GLY A CA 1
ATOM 1327 C C . GLY A 1 163 ? -10.124 0.335 18.739 1.00 66.38 163 GLY A C 1
ATOM 1328 O O . GLY A 1 163 ? -8.979 0.344 19.196 1.00 66.38 163 GLY A O 1
ATOM 1329 N N . PHE A 1 164 ? -10.431 -0.069 17.515 1.00 82.62 164 PHE A N 1
ATOM 1330 C CA . PHE A 1 164 ? -9.486 -0.626 16.569 1.00 82.62 164 PHE A CA 1
ATOM 1331 C C . PHE A 1 164 ? -9.540 0.129 15.256 1.00 82.62 164 PHE A C 1
ATOM 1333 O O . PHE A 1 164 ? -10.620 0.538 14.817 1.00 82.62 164 PHE A O 1
ATOM 1340 N N . CYS A 1 165 ? -8.388 0.282 14.617 1.00 91.88 165 CYS A 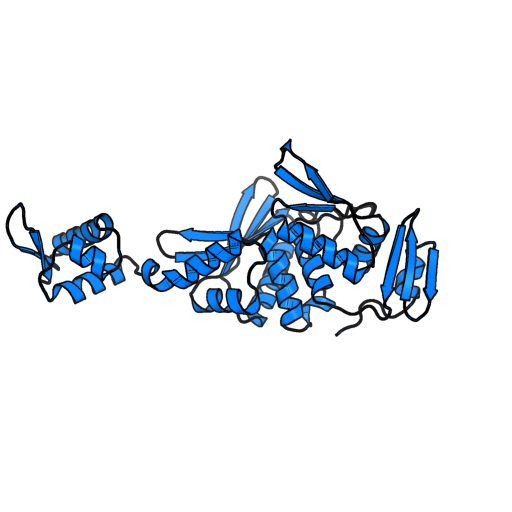N 1
ATOM 1341 C CA . CYS A 1 165 ? -8.346 0.791 13.260 1.00 91.88 165 CYS A CA 1
ATOM 1342 C C . CYS A 1 165 ? -7.156 0.254 12.481 1.00 91.88 165 CYS A C 1
ATOM 1344 O O . CYS A 1 165 ? -6.130 -0.121 13.047 1.00 91.88 165 CYS A O 1
ATOM 1346 N N . ILE A 1 166 ? -7.290 0.291 11.163 1.00 97.00 166 ILE A N 1
ATOM 1347 C CA . ILE A 1 166 ? -6.145 0.271 10.261 1.00 97.00 166 ILE A CA 1
ATOM 1348 C C . ILE A 1 166 ? -5.803 1.734 9.989 1.00 97.00 166 ILE A C 1
ATOM 1350 O O . ILE A 1 166 ? -6.665 2.504 9.564 1.00 97.00 166 ILE A O 1
ATOM 1354 N N . GLY A 1 167 ? -4.585 2.150 10.311 1.00 97.19 167 GLY A N 1
ATOM 1355 C CA . GLY A 1 167 ? -4.072 3.471 9.978 1.00 97.19 167 GLY A CA 1
ATOM 1356 C C . GLY A 1 167 ? -3.188 3.400 8.744 1.00 97.19 167 GLY A C 1
ATOM 1357 O O . GLY A 1 167 ? -2.405 2.470 8.611 1.00 97.19 167 GLY A O 1
ATOM 1358 N N . PHE A 1 168 ? -3.303 4.391 7.872 1.00 98.44 168 PHE A N 1
ATOM 1359 C CA . PHE A 1 168 ? -2.432 4.585 6.716 1.00 98.44 168 PHE A CA 1
ATOM 1360 C C . PHE A 1 168 ? -1.828 5.986 6.792 1.00 98.44 168 PHE A C 1
ATOM 1362 O O . PHE A 1 168 ? -2.505 6.915 7.248 1.00 98.44 168 PHE A O 1
ATOM 1369 N N . GLY A 1 169 ? -0.586 6.173 6.347 1.00 97.31 169 GLY A N 1
ATOM 1370 C CA . GLY A 1 169 ? -0.063 7.524 6.180 1.00 97.31 169 GLY A CA 1
ATOM 1371 C C . GLY A 1 169 ? 1.346 7.607 5.617 1.00 97.31 169 GLY A C 1
ATOM 1372 O O . GLY A 1 169 ? 2.246 6.928 6.091 1.00 97.31 169 GLY A O 1
ATOM 1373 N N . GLN A 1 170 ? 1.542 8.542 4.690 1.00 97.31 170 GLN A N 1
ATOM 1374 C CA . GLN A 1 170 ? 2.795 8.746 3.964 1.00 97.31 170 GLN A CA 1
ATOM 1375 C C . GLN A 1 170 ? 3.322 10.173 4.144 1.00 97.31 170 GLN A C 1
ATOM 1377 O O . GLN A 1 170 ? 2.555 11.130 4.315 1.00 97.31 170 GLN A O 1
ATOM 1382 N N . ASN A 1 171 ? 4.646 10.310 4.094 1.00 96.56 171 ASN A N 1
ATOM 1383 C CA . ASN A 1 171 ? 5.344 11.589 4.217 1.00 96.56 171 ASN A CA 1
ATOM 1384 C C . ASN A 1 171 ? 5.461 12.311 2.869 1.00 96.56 171 ASN A C 1
ATOM 1386 O O . ASN A 1 171 ? 5.682 11.689 1.828 1.00 96.56 171 ASN A O 1
ATOM 1390 N N . LYS A 1 172 ? 5.409 13.643 2.905 1.00 97.31 172 LYS A N 1
ATOM 1391 C CA . LYS A 1 172 ? 5.638 14.509 1.750 1.00 97.31 172 LYS A CA 1
ATOM 1392 C C . LYS A 1 172 ? 6.337 15.797 2.134 1.00 97.31 172 LYS A C 1
ATOM 1394 O O . LYS A 1 172 ? 6.252 16.224 3.276 1.00 97.31 172 LYS A O 1
ATOM 1399 N N . ASN A 1 173 ? 6.986 16.437 1.171 1.00 97.56 173 ASN A N 1
ATOM 1400 C CA . ASN A 1 173 ? 7.391 17.823 1.313 1.00 97.56 173 ASN A CA 1
ATOM 1401 C C . ASN A 1 173 ? 6.160 18.743 1.448 1.00 97.56 173 ASN A C 1
ATOM 1403 O O . ASN A 1 173 ? 5.182 18.587 0.714 1.00 97.56 173 ASN A O 1
ATOM 1407 N N . VAL A 1 174 ? 6.223 19.704 2.369 1.00 96.88 174 VAL A N 1
ATOM 1408 C CA . VAL A 1 174 ? 5.150 20.661 2.678 1.00 96.88 174 VAL A CA 1
ATOM 1409 C C . VAL A 1 174 ? 4.720 21.496 1.468 1.00 96.88 174 VAL A C 1
ATOM 1411 O O . VAL A 1 174 ? 3.531 21.763 1.306 1.00 96.88 174 VAL A O 1
ATOM 1414 N N . ASN A 1 175 ? 5.638 21.795 0.545 1.00 97.25 175 ASN A N 1
ATOM 1415 C CA . ASN A 1 175 ? 5.339 22.538 -0.685 1.00 97.25 175 ASN A CA 1
ATOM 1416 C C . ASN A 1 175 ? 4.441 21.747 -1.651 1.00 97.25 175 ASN A C 1
ATOM 1418 O O . ASN A 1 175 ? 3.892 22.306 -2.595 1.00 97.25 175 ASN A O 1
ATOM 1422 N N . LEU A 1 176 ? 4.270 20.440 -1.423 1.00 97.50 176 LEU A N 1
ATOM 1423 C CA . LEU A 1 176 ? 3.422 19.555 -2.221 1.00 97.50 176 LEU A CA 1
ATOM 1424 C C . LEU A 1 176 ? 2.151 19.131 -1.476 1.00 97.50 176 LEU A C 1
ATOM 1426 O O . LEU A 1 176 ? 1.510 18.159 -1.875 1.00 97.50 176 LEU A O 1
ATOM 1430 N N . LEU A 1 177 ? 1.772 19.836 -0.404 1.00 96.69 177 LEU A N 1
ATOM 1431 C CA . LEU A 1 177 ? 0.670 19.446 0.478 1.00 96.69 177 LEU A CA 1
ATOM 1432 C C . LEU A 1 177 ? -0.646 19.188 -0.269 1.00 96.69 177 LEU A C 1
ATOM 1434 O O . LEU A 1 177 ? -1.279 18.153 -0.054 1.00 96.69 177 LEU A O 1
ATOM 1438 N N . GLN A 1 178 ? -1.051 20.094 -1.163 1.00 97.31 178 GLN A N 1
ATOM 1439 C CA . GLN A 1 178 ? -2.314 19.951 -1.891 1.00 97.31 178 GLN A CA 1
ATOM 1440 C C . GLN A 1 178 ? -2.296 18.735 -2.830 1.00 97.31 178 GLN A C 1
ATOM 1442 O O . GLN A 1 178 ? -3.247 17.956 -2.849 1.00 97.31 178 GLN A O 1
ATOM 1447 N N . TYR A 1 179 ? -1.192 18.517 -3.549 1.00 97.88 179 TYR A N 1
ATOM 1448 C CA . TYR A 1 179 ? -1.018 17.340 -4.405 1.00 97.88 179 TYR A CA 1
ATOM 1449 C C . TYR A 1 179 ? -1.001 16.041 -3.596 1.00 97.88 179 TYR A C 1
ATOM 1451 O O . TYR A 1 179 ? -1.594 15.046 -4.005 1.00 97.88 179 TYR A O 1
ATOM 1459 N N . HIS A 1 180 ? -0.375 16.056 -2.417 1.00 97.56 180 HIS A N 1
ATOM 1460 C CA . HIS A 1 180 ? -0.364 14.909 -1.510 1.00 97.56 180 HIS A CA 1
ATOM 1461 C C . HIS A 1 180 ? -1.762 14.566 -1.004 1.00 97.56 180 HIS A C 1
ATOM 1463 O O . HIS A 1 180 ? -2.139 13.398 -0.958 1.00 97.56 180 HIS A O 1
ATOM 1469 N N . LYS A 1 181 ? -2.558 15.587 -0.668 1.00 98.19 181 LYS A N 1
ATOM 1470 C CA . LYS A 1 181 ? -3.954 15.410 -0.265 1.00 98.19 181 LYS A CA 1
ATOM 1471 C C . LYS A 1 181 ? -4.782 14.785 -1.388 1.00 98.19 181 LYS A C 1
ATOM 1473 O O . LYS A 1 181 ? -5.536 13.858 -1.112 1.00 98.19 181 LYS A O 1
ATOM 1478 N N . ASN A 1 182 ? -4.602 15.237 -2.631 1.00 98.31 182 ASN A N 1
ATOM 1479 C CA . ASN A 1 182 ? -5.289 14.673 -3.795 1.00 98.31 182 ASN A CA 1
ATOM 1480 C C . ASN A 1 182 ? -4.920 13.195 -4.003 1.00 98.31 182 ASN A C 1
ATOM 1482 O O . ASN A 1 182 ? -5.807 12.361 -4.135 1.00 98.31 182 ASN A O 1
ATOM 1486 N N . TYR A 1 183 ? -3.630 12.857 -3.944 1.00 98.06 183 TYR A N 1
ATOM 1487 C CA . TYR A 1 183 ? -3.150 11.475 -4.046 1.00 98.06 183 TYR A CA 1
ATOM 1488 C C . TYR A 1 183 ? -3.717 10.562 -2.943 1.00 98.06 183 TYR A C 1
ATOM 1490 O O . TYR A 1 183 ? -4.172 9.453 -3.219 1.00 98.06 183 TYR A O 1
ATOM 1498 N N . ILE A 1 184 ? -3.763 11.030 -1.692 1.00 98.31 184 ILE A N 1
ATOM 1499 C CA . ILE A 1 184 ? -4.381 10.259 -0.604 1.00 98.31 184 ILE A CA 1
ATOM 1500 C C . ILE A 1 184 ? -5.892 10.105 -0.825 1.00 98.31 184 ILE A C 1
ATOM 1502 O O . ILE A 1 184 ? -6.443 9.051 -0.509 1.00 98.31 184 ILE A O 1
ATOM 1506 N N . GLU A 1 185 ? -6.571 11.109 -1.384 1.00 98.44 185 GLU A N 1
ATOM 1507 C CA . GLU A 1 185 ? -7.992 10.997 -1.725 1.00 98.44 185 GLU A CA 1
ATOM 1508 C C . GLU A 1 185 ? -8.235 9.962 -2.832 1.00 98.44 185 GLU A C 1
ATOM 1510 O O . GLU A 1 185 ? -9.194 9.203 -2.744 1.00 98.44 185 GLU A O 1
ATOM 1515 N N . GLU A 1 186 ? -7.343 9.843 -3.820 1.00 98.25 186 GLU A N 1
ATOM 1516 C CA . GLU A 1 186 ? -7.416 8.777 -4.829 1.00 98.25 186 GLU A CA 1
ATOM 1517 C C . GLU A 1 186 ? -7.354 7.382 -4.186 1.00 98.25 186 GLU A C 1
ATOM 1519 O O . GLU A 1 186 ? -8.165 6.517 -4.520 1.00 98.25 186 GLU A O 1
ATOM 1524 N N . ILE A 1 187 ? -6.468 7.173 -3.204 1.00 98.56 187 ILE A N 1
ATOM 1525 C CA . ILE A 1 187 ? -6.400 5.915 -2.439 1.00 98.56 187 ILE A CA 1
ATOM 1526 C C . ILE A 1 187 ? -7.711 5.671 -1.676 1.00 98.56 187 ILE A C 1
ATOM 1528 O O . ILE A 1 187 ? -8.242 4.558 -1.687 1.00 98.56 187 ILE A O 1
ATOM 1532 N N . ARG A 1 188 ? -8.264 6.706 -1.028 1.00 98.44 188 ARG A N 1
ATOM 1533 C CA . ARG A 1 188 ? -9.550 6.614 -0.310 1.00 98.44 188 ARG A CA 1
ATOM 1534 C C . ARG A 1 188 ? -10.709 6.279 -1.247 1.00 98.44 188 ARG A C 1
ATOM 1536 O O . ARG A 1 188 ? -11.572 5.486 -0.876 1.00 98.44 188 ARG A O 1
ATOM 1543 N N . ASN A 1 189 ? -10.711 6.832 -2.455 1.00 98.25 189 ASN A N 1
ATOM 1544 C CA . ASN A 1 189 ? -11.724 6.543 -3.465 1.00 98.25 189 ASN A CA 1
ATOM 1545 C C . ASN A 1 189 ? -11.649 5.082 -3.921 1.00 98.25 189 ASN A C 1
ATOM 1547 O O . ASN A 1 189 ? -12.682 4.420 -3.996 1.00 98.25 189 ASN A O 1
ATOM 1551 N N . ILE A 1 190 ? -10.443 4.547 -4.146 1.00 98.31 190 ILE A N 1
ATOM 1552 C CA . ILE A 1 190 ? -10.257 3.126 -4.479 1.00 98.31 190 ILE A CA 1
ATOM 1553 C C . ILE A 1 190 ? -10.745 2.235 -3.327 1.00 98.31 190 ILE A C 1
ATOM 1555 O O . ILE A 1 190 ? -11.505 1.300 -3.562 1.00 98.31 190 ILE A O 1
ATOM 1559 N N . LEU A 1 191 ? -10.399 2.549 -2.074 1.00 98.38 191 LEU A N 1
ATOM 1560 C CA . LEU A 1 191 ? -10.923 1.833 -0.901 1.00 98.38 191 LEU A CA 1
ATOM 1561 C C . LEU A 1 191 ? -12.456 1.848 -0.840 1.00 98.38 191 LEU A C 1
ATOM 1563 O O . LEU A 1 191 ? -13.073 0.812 -0.591 1.00 98.38 191 LEU A O 1
ATOM 1567 N N . SER A 1 192 ? -13.079 2.998 -1.109 1.00 98.00 192 SER A N 1
ATOM 1568 C CA . SER A 1 192 ? -14.538 3.131 -1.104 1.00 98.00 192 SER A CA 1
ATOM 1569 C C . SER A 1 192 ? -15.196 2.264 -2.183 1.00 98.00 192 SER A C 1
ATOM 1571 O O . SER A 1 192 ? -16.186 1.593 -1.899 1.00 98.00 192 SER A O 1
ATOM 1573 N N . GLN A 1 193 ? -14.595 2.162 -3.375 1.00 97.31 193 GLN A N 1
ATOM 1574 C CA . GLN A 1 193 ? -15.039 1.233 -4.428 1.00 97.31 193 GLN A CA 1
ATOM 1575 C C . GLN A 1 193 ? -14.931 -0.241 -4.001 1.00 97.31 193 GLN A C 1
ATOM 1577 O O . GLN A 1 193 ? -15.738 -1.071 -4.415 1.00 97.31 193 GLN A O 1
ATOM 1582 N N . LEU A 1 194 ? -13.982 -0.571 -3.122 1.00 97.50 194 LEU A N 1
ATOM 1583 C CA . LEU A 1 194 ? -13.875 -1.888 -2.486 1.00 97.50 194 LEU A CA 1
ATOM 1584 C C . LEU A 1 194 ? -14.870 -2.053 -1.318 1.00 97.50 194 LEU A C 1
ATOM 1586 O O . LEU A 1 194 ? -14.936 -3.105 -0.685 1.00 97.50 194 LEU A O 1
ATOM 1590 N N . GLY A 1 195 ? -15.711 -1.059 -1.035 1.00 97.12 195 GLY A N 1
ATOM 1591 C CA . GLY A 1 195 ? -16.671 -1.067 0.068 1.00 97.12 195 GLY A CA 1
ATOM 1592 C C . GLY A 1 195 ? -16.032 -0.804 1.432 1.00 97.12 195 GLY A C 1
ATOM 1593 O O . GLY A 1 195 ? -16.603 -1.180 2.455 1.00 97.12 195 GLY A O 1
ATOM 1594 N N . VAL A 1 196 ? -14.847 -0.196 1.467 1.00 98.12 196 VAL A N 1
ATOM 1595 C CA . VAL A 1 196 ? -14.138 0.164 2.696 1.00 98.12 196 VAL A CA 1
ATOM 1596 C C . VAL A 1 196 ? -14.089 1.681 2.812 1.00 98.12 196 VAL A C 1
ATOM 1598 O O . VAL A 1 196 ? -13.348 2.355 2.105 1.00 98.12 196 VAL A O 1
ATOM 1601 N N . ASN A 1 197 ? -14.859 2.236 3.742 1.00 97.19 197 ASN A N 1
ATOM 1602 C CA . ASN A 1 197 ? -14.838 3.670 4.002 1.00 97.19 197 ASN A CA 1
ATOM 1603 C C . ASN A 1 197 ? -13.776 4.021 5.049 1.00 97.19 197 ASN A C 1
ATOM 1605 O O . ASN A 1 197 ? -13.557 3.295 6.024 1.00 97.19 197 ASN A O 1
ATOM 1609 N N . SER A 1 198 ? -13.138 5.177 4.873 1.00 97.31 198 SER A N 1
ATOM 1610 C CA . SER A 1 198 ? -12.146 5.706 5.807 1.00 97.31 198 SER A CA 1
ATOM 1611 C C . SER A 1 198 ? -12.601 7.013 6.451 1.00 97.31 198 SER A C 1
ATOM 1613 O O . SER A 1 198 ? -13.467 7.726 5.940 1.00 97.31 198 SER A O 1
ATOM 1615 N N . SER A 1 199 ? -11.940 7.387 7.544 1.00 97.12 199 SER A N 1
ATOM 1616 C CA . SER A 1 199 ? -12.013 8.735 8.099 1.00 97.12 199 SER A CA 1
ATOM 1617 C C . SER A 1 199 ? -11.570 9.782 7.076 1.00 97.12 199 SER A C 1
ATOM 1619 O O . SER A 1 199 ? -10.891 9.472 6.092 1.00 97.12 199 SER A O 1
ATOM 1621 N N . LYS A 1 200 ? -11.868 11.048 7.383 1.00 97.62 200 LYS A N 1
ATOM 1622 C CA . LYS A 1 200 ? -11.233 12.195 6.727 1.00 97.62 200 LYS A CA 1
ATOM 1623 C C . LYS A 1 200 ? -9.707 12.109 6.861 1.00 97.62 200 LYS A C 1
ATOM 1625 O O . LYS A 1 200 ? -9.198 11.523 7.826 1.00 97.62 200 LYS A O 1
ATOM 1630 N N . ILE A 1 201 ? -9.010 12.710 5.899 1.00 98.31 201 ILE A N 1
ATOM 1631 C CA . ILE A 1 201 ? -7.555 12.870 5.934 1.00 98.31 201 ILE A CA 1
ATOM 1632 C C . ILE A 1 201 ? -7.182 13.748 7.133 1.00 98.31 201 ILE A C 1
ATOM 1634 O O . ILE A 1 201 ? -7.785 14.799 7.348 1.00 98.31 201 ILE A O 1
ATOM 1638 N N . PHE A 1 202 ? -6.182 13.320 7.897 1.00 97.12 202 PHE A N 1
ATOM 1639 C CA . PHE A 1 202 ? -5.585 14.079 8.989 1.00 97.12 202 PHE A CA 1
ATOM 1640 C C . PHE A 1 202 ? -4.079 14.237 8.783 1.00 97.12 202 PHE A C 1
ATOM 1642 O O . PHE A 1 202 ? -3.423 13.401 8.158 1.00 97.12 202 PHE A O 1
ATOM 1649 N N . GLN A 1 203 ? -3.525 15.297 9.363 1.00 97.06 203 GLN A N 1
ATOM 1650 C CA . GLN A 1 203 ? -2.086 15.457 9.525 1.00 97.06 203 GLN A CA 1
ATOM 1651 C C . GLN A 1 203 ? -1.642 14.704 10.779 1.00 97.06 203 GLN A C 1
ATOM 1653 O O . GLN A 1 203 ? -2.144 14.954 11.873 1.00 97.06 203 GLN A O 1
ATOM 1658 N N . LYS A 1 204 ? -0.725 13.748 10.620 1.00 91.56 204 LYS A N 1
ATOM 1659 C CA . LYS A 1 204 ? -0.206 12.932 11.727 1.00 91.56 204 LYS A CA 1
ATOM 1660 C C . LYS A 1 204 ? 0.972 13.607 12.420 1.00 91.56 204 LYS A C 1
ATOM 1662 O O . LYS A 1 204 ? 1.090 13.528 13.639 1.00 91.56 204 LYS A O 1
ATOM 1667 N N . SER A 1 205 ? 1.846 14.241 11.646 1.00 93.38 205 SER A N 1
ATOM 1668 C CA . SER A 1 205 ? 3.047 14.910 12.139 1.00 93.38 205 SER A CA 1
ATOM 1669 C C . SER A 1 205 ? 3.596 15.879 11.092 1.00 93.38 205 SER A C 1
ATOM 1671 O O . SER A 1 205 ? 3.258 15.800 9.908 1.00 93.38 205 SER A O 1
ATOM 1673 N N . GLN A 1 206 ? 4.452 16.792 11.540 1.00 94.62 206 GLN A N 1
ATOM 1674 C CA . GLN A 1 206 ? 5.288 17.623 10.683 1.00 94.62 206 GLN A CA 1
ATOM 1675 C C . GLN A 1 206 ? 6.661 17.773 11.342 1.00 94.62 206 GLN A C 1
ATOM 1677 O O . GLN A 1 206 ? 6.748 18.016 12.546 1.00 94.62 206 GLN A O 1
ATOM 1682 N N . LYS A 1 207 ? 7.730 17.588 10.566 1.00 93.31 207 LYS A N 1
ATOM 1683 C CA . LYS A 1 207 ? 9.120 17.736 11.009 1.00 93.31 207 LYS A CA 1
ATOM 1684 C C . LYS A 1 207 ? 9.917 18.439 9.913 1.00 93.31 207 LYS A C 1
ATOM 1686 O O . LYS A 1 207 ? 10.186 17.841 8.872 1.00 93.31 207 LYS A O 1
ATOM 1691 N N . GLY A 1 208 ? 10.288 19.696 10.161 1.00 94.19 208 GLY A N 1
ATOM 1692 C CA . GLY A 1 208 ? 10.857 20.568 9.130 1.00 94.19 208 GLY A CA 1
ATOM 1693 C C . GLY A 1 208 ? 9.918 20.649 7.925 1.00 94.19 208 GLY A C 1
ATOM 1694 O O . GLY A 1 208 ? 8.706 20.798 8.092 1.00 94.19 208 GLY A O 1
ATOM 1695 N N . ASP A 1 209 ? 10.469 20.432 6.733 1.00 95.06 209 ASP A N 1
ATOM 1696 C CA . ASP A 1 209 ? 9.708 20.463 5.480 1.00 95.06 209 ASP A CA 1
ATOM 1697 C C . ASP A 1 209 ? 8.934 19.170 5.189 1.00 95.06 209 ASP A C 1
ATOM 1699 O O . ASP A 1 209 ? 8.306 19.063 4.140 1.00 95.06 209 ASP A O 1
ATOM 1703 N N . SER A 1 210 ? 8.979 18.162 6.067 1.00 96.12 210 SER A N 1
ATOM 1704 C CA . SER A 1 210 ? 8.251 16.901 5.888 1.00 96.12 210 SER A CA 1
ATOM 1705 C C . SER A 1 210 ? 6.939 16.906 6.670 1.00 96.12 210 SER A C 1
ATOM 1707 O O . SER A 1 210 ? 6.946 17.011 7.895 1.00 96.12 210 SER A O 1
ATOM 1709 N N . ILE A 1 211 ? 5.820 16.696 5.981 1.00 97.19 211 ILE A N 1
ATOM 1710 C CA . ILE A 1 211 ? 4.476 16.535 6.539 1.00 97.19 211 ILE A CA 1
ATOM 1711 C C . ILE A 1 211 ? 3.961 15.114 6.297 1.00 97.19 211 ILE A C 1
ATOM 1713 O O . ILE A 1 211 ? 4.048 14.593 5.185 1.00 97.19 211 ILE A O 1
ATOM 1717 N N . GLN A 1 212 ? 3.407 14.478 7.331 1.00 97.56 212 GLN A N 1
ATOM 1718 C CA . GLN A 1 212 ? 2.741 13.185 7.203 1.00 97.56 212 GLN A CA 1
ATOM 1719 C C . GLN A 1 212 ? 1.230 13.380 7.164 1.00 97.56 212 GLN A C 1
ATOM 1721 O O . GLN A 1 212 ? 0.634 13.846 8.139 1.00 97.56 212 GLN A O 1
ATOM 1726 N N . LEU A 1 213 ? 0.604 12.960 6.068 1.00 98.25 213 LEU A N 1
ATOM 1727 C CA . LEU A 1 213 ? -0.849 12.869 5.959 1.00 98.25 213 LEU A CA 1
ATOM 1728 C C . LEU A 1 213 ? -1.287 11.407 6.000 1.00 98.25 213 LEU A C 1
ATOM 1730 O O . LEU A 1 213 ? -0.565 10.519 5.546 1.00 98.25 213 LEU A O 1
ATOM 1734 N N . GLY A 1 214 ? -2.477 11.160 6.535 1.00 97.69 214 GLY A N 1
ATOM 1735 C CA . GLY A 1 214 ? -3.023 9.816 6.658 1.00 97.69 214 GLY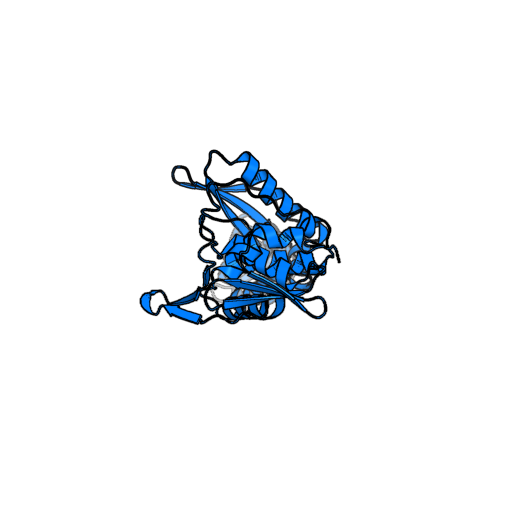 A CA 1
ATOM 1736 C C . GLY A 1 214 ? -4.523 9.791 6.911 1.00 97.69 214 GLY A C 1
ATOM 1737 O O . GLY A 1 214 ? -5.170 10.828 7.034 1.00 97.69 214 GLY A O 1
ATOM 1738 N N . PHE A 1 215 ? -5.079 8.591 7.002 1.00 98.31 215 PHE A N 1
ATOM 1739 C CA . PHE A 1 215 ? -6.468 8.347 7.392 1.00 98.31 215 PHE A CA 1
ATOM 1740 C C . PHE A 1 215 ? -6.562 7.042 8.192 1.00 98.31 215 PHE A C 1
ATOM 1742 O O . PHE A 1 215 ? -5.587 6.299 8.334 1.00 98.31 215 PHE A O 1
ATOM 1749 N N . LYS A 1 216 ? -7.740 6.771 8.761 1.00 97.31 216 LYS A N 1
ATOM 1750 C CA . LYS A 1 216 ? -8.029 5.545 9.512 1.00 97.31 216 LYS A CA 1
ATOM 1751 C C . LYS A 1 216 ? -9.254 4.837 8.954 1.00 97.31 216 LYS A C 1
ATOM 1753 O O . LYS A 1 216 ? -10.256 5.479 8.658 1.00 97.31 216 LYS A O 1
ATOM 1758 N N . ILE A 1 217 ? -9.197 3.515 8.883 1.00 96.69 217 ILE A N 1
ATOM 1759 C CA . ILE A 1 217 ? -10.341 2.641 8.621 1.00 96.69 217 ILE A CA 1
ATOM 1760 C C . ILE A 1 217 ? -10.869 2.176 9.976 1.00 96.69 217 ILE A C 1
ATOM 1762 O O . ILE A 1 217 ? -10.130 1.588 10.767 1.00 96.69 217 ILE A O 1
ATOM 1766 N N . LEU A 1 218 ? -12.127 2.501 10.265 1.00 91.62 218 LEU A N 1
ATOM 1767 C CA . LEU A 1 218 ? -12.765 2.325 11.571 1.00 91.62 218 LEU A CA 1
ATOM 1768 C C . LEU A 1 218 ? -14.112 1.619 11.412 1.00 91.62 218 LEU A C 1
ATOM 1770 O O . LEU A 1 218 ? -14.771 1.753 10.382 1.00 91.62 218 LEU A O 1
ATOM 1774 N N . GLY A 1 219 ? -14.564 0.960 12.478 1.00 86.75 219 GLY A N 1
ATOM 1775 C CA . GLY A 1 219 ? -15.866 0.294 12.517 1.00 86.75 219 GLY A CA 1
ATOM 1776 C C . GLY A 1 219 ? -15.814 -1.136 11.981 1.00 86.75 219 GLY A C 1
ATOM 1777 O O . GLY A 1 219 ? -15.047 -1.437 11.069 1.00 86.75 219 GLY A O 1
ATOM 1778 N N . LEU A 1 220 ? -16.639 -2.016 12.559 1.00 87.56 220 LEU A N 1
ATOM 1779 C CA . LEU A 1 220 ? -16.602 -3.453 12.274 1.00 87.56 220 LEU A CA 1
ATOM 1780 C C . LEU A 1 220 ? -16.780 -3.726 10.788 1.00 87.56 220 LEU A C 1
ATOM 1782 O O . LEU A 1 220 ? -15.950 -4.398 10.198 1.00 87.56 220 LEU A O 1
ATOM 1786 N N . GLN A 1 221 ? -17.810 -3.132 10.182 1.00 89.44 221 GLN A N 1
ATOM 1787 C CA . GLN A 1 221 ? -18.132 -3.369 8.779 1.00 89.44 221 GLN A CA 1
ATOM 1788 C C . GLN A 1 221 ? -16.959 -3.040 7.852 1.00 89.44 221 GLN A C 1
ATOM 1790 O O . GLN A 1 221 ? -16.626 -3.842 6.987 1.00 89.44 221 GLN A O 1
ATOM 1795 N N . ASN A 1 222 ? -16.297 -1.895 8.046 1.00 95.06 222 ASN A N 1
ATOM 1796 C CA . ASN A 1 222 ? -15.165 -1.515 7.202 1.00 95.06 222 ASN A CA 1
ATOM 1797 C C . ASN A 1 222 ? -13.965 -2.445 7.411 1.00 95.06 222 ASN A C 1
ATOM 1799 O O . ASN A 1 222 ? -13.292 -2.783 6.445 1.00 95.06 222 ASN A O 1
ATOM 1803 N N . LEU A 1 223 ? -13.703 -2.876 8.648 1.00 95.31 223 LEU A N 1
ATOM 1804 C CA . LEU A 1 223 ? -12.614 -3.809 8.945 1.00 95.31 223 LEU A CA 1
ATOM 1805 C C . LEU A 1 223 ? -12.900 -5.213 8.394 1.00 95.31 223 LEU A C 1
ATOM 1807 O O . LEU A 1 223 ? -12.000 -5.844 7.851 1.00 95.31 223 LEU A O 1
ATOM 1811 N N . THR A 1 224 ? -14.147 -5.682 8.474 1.00 95.06 224 THR A N 1
ATOM 1812 C CA . THR A 1 224 ? -14.592 -6.945 7.870 1.00 95.06 224 THR A CA 1
ATOM 1813 C C . THR A 1 224 ? -14.499 -6.885 6.346 1.00 95.06 224 THR A C 1
ATOM 1815 O O . THR A 1 224 ? -13.993 -7.818 5.723 1.00 95.06 224 THR A O 1
ATOM 1818 N N . ASN A 1 225 ? -14.927 -5.776 5.735 1.00 96.94 225 ASN A N 1
ATOM 1819 C CA . ASN A 1 225 ? -14.814 -5.563 4.292 1.00 96.94 225 ASN A CA 1
ATOM 1820 C C . ASN A 1 225 ? -13.346 -5.502 3.855 1.00 96.94 225 ASN A C 1
ATOM 1822 O O . ASN A 1 225 ? -12.989 -6.108 2.851 1.00 96.94 225 ASN A O 1
ATOM 1826 N N . PHE A 1 226 ? -12.488 -4.832 4.631 1.00 98.44 226 PHE A N 1
ATOM 1827 C CA . PHE A 1 226 ? -11.053 -4.812 4.365 1.00 98.44 226 PHE A CA 1
ATOM 1828 C C . PHE A 1 226 ? -10.471 -6.225 4.434 1.00 98.44 226 PHE A C 1
ATOM 1830 O O . PHE A 1 226 ? -9.821 -6.651 3.491 1.00 98.44 226 PHE A O 1
ATOM 1837 N N . ASN A 1 227 ? -10.748 -6.980 5.500 1.00 97.81 227 ASN A N 1
ATOM 1838 C CA . ASN A 1 227 ? -10.215 -8.332 5.671 1.00 97.81 227 ASN A CA 1
ATOM 1839 C C . ASN A 1 227 ? -10.654 -9.297 4.563 1.00 97.81 227 ASN A C 1
ATOM 1841 O O . ASN A 1 227 ? -9.853 -10.082 4.079 1.00 97.81 227 ASN A O 1
ATOM 1845 N N . SER A 1 228 ? -11.927 -9.238 4.167 1.00 97.44 228 SER A N 1
ATOM 1846 C CA . SER A 1 228 ? -12.492 -10.164 3.176 1.00 97.44 228 SER A CA 1
ATOM 1847 C C . SER A 1 228 ? -12.083 -9.857 1.737 1.00 97.44 228 SER A C 1
ATOM 1849 O O . SER A 1 228 ? -12.003 -10.779 0.933 1.00 97.44 228 SER A O 1
ATOM 1851 N N . LYS A 1 229 ? -11.849 -8.584 1.393 1.00 97.81 229 LYS A N 1
ATOM 1852 C CA . LYS A 1 229 ? -11.581 -8.170 0.005 1.00 97.81 229 LYS A CA 1
ATOM 1853 C C . LYS A 1 229 ? -10.129 -7.807 -0.275 1.00 97.81 229 LYS A C 1
ATOM 1855 O O . LYS A 1 229 ? -9.721 -7.863 -1.426 1.00 97.81 229 LYS A O 1
ATOM 1860 N N . ILE A 1 230 ? -9.388 -7.368 0.740 1.00 98.44 230 ILE A N 1
ATOM 1861 C CA . ILE A 1 230 ? -8.027 -6.835 0.601 1.00 98.44 230 ILE A CA 1
ATOM 1862 C C . ILE A 1 230 ? -7.066 -7.682 1.440 1.00 98.44 230 ILE A C 1
ATOM 1864 O O . ILE A 1 230 ? -6.148 -8.288 0.894 1.00 98.44 230 ILE A O 1
ATOM 1868 N N . GLY A 1 231 ? -7.314 -7.758 2.751 1.00 97.81 231 GLY A N 1
ATOM 1869 C CA . GLY A 1 231 ? -6.456 -8.449 3.713 1.00 97.81 231 GLY A CA 1
ATOM 1870 C C . GLY A 1 231 ? -5.059 -7.832 3.829 1.00 97.81 231 GLY A C 1
ATOM 1871 O O . GLY A 1 231 ? -4.798 -6.732 3.344 1.00 97.81 231 GLY A O 1
ATOM 1872 N N . PHE A 1 232 ? -4.169 -8.553 4.500 1.00 98.44 232 PHE A N 1
ATOM 1873 C CA . PHE A 1 232 ? -2.728 -8.317 4.486 1.00 98.44 232 PHE A CA 1
ATOM 1874 C C . PHE A 1 232 ? -2.025 -9.610 4.083 1.00 98.44 232 PHE A C 1
ATOM 1876 O O . PHE A 1 232 ? -2.418 -10.684 4.539 1.00 98.44 232 PHE A O 1
ATOM 1883 N N . LEU A 1 233 ? -0.965 -9.507 3.285 1.00 98.00 233 LEU A N 1
ATOM 1884 C CA . LEU A 1 233 ? -0.024 -10.607 3.111 1.00 98.00 233 LEU A CA 1
ATOM 1885 C C . LEU A 1 233 ? 0.879 -10.740 4.342 1.00 98.00 233 LEU A C 1
ATOM 1887 O O . LEU A 1 233 ? 1.225 -11.846 4.744 1.00 98.00 233 LEU A O 1
ATOM 1891 N N . SER A 1 234 ? 1.219 -9.623 4.992 1.00 96.75 234 SER A N 1
ATOM 1892 C CA . SER A 1 234 ? 2.027 -9.645 6.204 1.00 96.75 234 SER A CA 1
ATOM 1893 C C . SER A 1 234 ? 1.320 -10.395 7.330 1.00 96.75 234 SER A C 1
ATOM 1895 O O . SER A 1 234 ? 0.384 -9.871 7.942 1.00 96.75 234 SER A O 1
ATOM 1897 N N . GLU A 1 235 ? 1.824 -11.584 7.670 1.00 95.06 235 GLU A N 1
ATOM 1898 C CA . GLU A 1 235 ? 1.238 -12.466 8.686 1.00 95.06 235 GLU A CA 1
ATOM 1899 C C . GLU A 1 235 ? 0.983 -11.730 10.011 1.00 95.06 235 GLU A C 1
ATOM 1901 O O . GLU A 1 235 ? -0.064 -11.863 10.645 1.00 95.06 235 GLU A O 1
ATOM 1906 N N . ASN A 1 236 ? 1.919 -10.871 10.416 1.00 94.25 236 ASN A N 1
ATOM 1907 C CA . ASN A 1 236 ? 1.821 -10.125 11.665 1.00 94.25 236 ASN A CA 1
ATOM 1908 C C . ASN A 1 236 ? 0.711 -9.053 11.619 1.00 94.25 236 ASN A C 1
ATOM 1910 O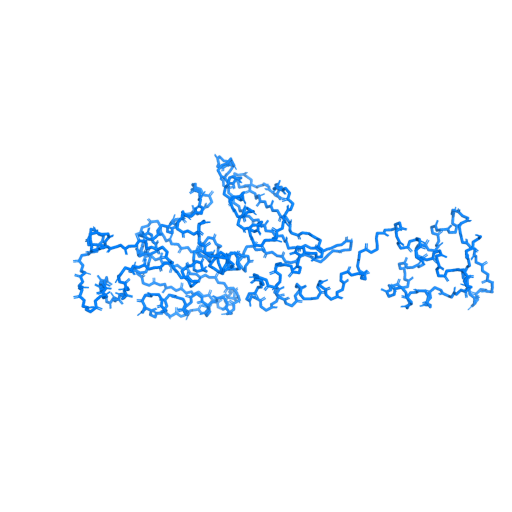 O . ASN A 1 236 ? 0.011 -8.829 12.609 1.00 94.25 236 ASN A O 1
ATOM 1914 N N . LYS A 1 237 ? 0.504 -8.388 10.471 1.00 96.25 237 LYS A N 1
ATOM 1915 C CA . LYS A 1 237 ? -0.614 -7.442 10.287 1.00 96.25 237 LYS A CA 1
ATOM 1916 C C . LYS A 1 237 ? -1.946 -8.187 10.191 1.00 96.25 237 LYS A C 1
ATOM 1918 O O . LYS A 1 237 ? -2.904 -7.776 10.850 1.00 96.25 237 LYS A O 1
ATOM 1923 N N . GLN A 1 238 ? -1.978 -9.298 9.458 1.00 96.88 238 GLN A N 1
ATOM 1924 C CA . GLN A 1 238 ? -3.159 -10.135 9.268 1.00 96.88 238 GLN A CA 1
ATOM 1925 C C . GLN A 1 238 ? -3.660 -10.716 10.597 1.00 96.88 238 GLN A C 1
ATOM 1927 O O . GLN A 1 238 ? -4.803 -10.471 10.983 1.00 96.88 238 GLN A O 1
ATOM 1932 N N . LYS A 1 239 ? -2.776 -11.335 11.391 1.00 95.00 239 LYS A N 1
ATOM 1933 C CA . LYS A 1 239 ? -3.095 -11.836 12.742 1.00 95.00 239 LYS A CA 1
ATOM 1934 C C . LYS A 1 239 ? -3.662 -10.747 13.651 1.00 95.00 239 LYS A C 1
ATOM 1936 O O . LYS A 1 239 ? -4.597 -10.982 14.417 1.00 95.00 239 LYS A O 1
ATOM 1941 N N . ARG A 1 240 ? -3.120 -9.526 13.578 1.00 94.00 240 ARG A N 1
ATOM 1942 C CA . ARG A 1 240 ? -3.638 -8.390 14.357 1.00 94.00 240 ARG A CA 1
ATOM 1943 C C . ARG A 1 240 ? -5.032 -7.977 13.896 1.00 94.00 240 ARG A C 1
ATOM 1945 O O . ARG A 1 240 ? -5.861 -7.677 14.751 1.00 94.00 240 ARG A O 1
ATOM 1952 N N . LEU A 1 241 ? -5.296 -7.955 12.590 1.00 94.50 241 LEU A N 1
ATOM 1953 C CA . LEU A 1 241 ? -6.621 -7.658 12.043 1.00 94.50 241 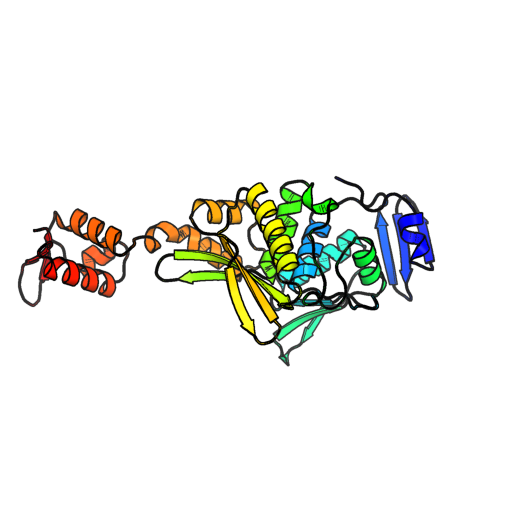LEU A CA 1
ATOM 1954 C C . LEU A 1 241 ? -7.649 -8.725 12.447 1.00 94.50 241 LEU A C 1
ATOM 1956 O O . LEU A 1 241 ? -8.743 -8.389 12.893 1.00 94.50 241 LEU A O 1
ATOM 1960 N N . GLU A 1 242 ? -7.293 -10.002 12.388 1.00 93.75 242 GLU A N 1
ATOM 1961 C CA . GLU A 1 242 ? -8.165 -11.097 12.829 1.00 93.75 242 GLU A CA 1
ATOM 1962 C C . GLU A 1 242 ? -8.459 -11.024 14.327 1.00 93.75 242 GLU A C 1
ATOM 1964 O O . GLU A 1 242 ? -9.612 -11.128 14.751 1.00 93.75 242 GLU A O 1
ATOM 1969 N N . PHE A 1 243 ? -7.435 -10.745 15.139 1.00 90.31 243 PHE A N 1
ATOM 1970 C CA . PHE A 1 243 ? -7.610 -10.506 16.568 1.00 90.31 243 PHE A CA 1
ATOM 1971 C C . PHE A 1 243 ? -8.613 -9.375 16.834 1.00 90.31 243 PHE A C 1
ATOM 1973 O O . PHE A 1 243 ? -9.483 -9.502 17.701 1.00 90.31 243 PHE A O 1
ATOM 1980 N N . VAL A 1 244 ? -8.520 -8.278 16.077 1.00 88.00 244 VAL A N 1
ATOM 1981 C CA . VAL A 1 244 ? -9.456 -7.151 16.150 1.00 88.00 244 VAL A CA 1
ATOM 1982 C C . VAL A 1 244 ? -10.888 -7.590 15.846 1.00 88.00 244 VAL A C 1
ATOM 1984 O O . VAL A 1 244 ? -11.801 -7.254 16.604 1.00 88.00 244 VAL A O 1
ATOM 1987 N N . LEU A 1 245 ? -11.093 -8.328 14.755 1.00 88.44 245 LEU A N 1
ATOM 1988 C CA . LEU A 1 245 ? -12.418 -8.761 14.308 1.00 88.44 245 LEU A CA 1
ATOM 1989 C C . LEU A 1 245 ? -13.077 -9.701 15.322 1.00 88.44 245 LEU A C 1
ATOM 1991 O O . LEU A 1 245 ? -14.234 -9.493 15.690 1.00 88.44 245 LEU A O 1
ATOM 1995 N N . ASN A 1 246 ? -12.314 -10.656 15.855 1.00 87.00 246 ASN A N 1
ATOM 1996 C CA . ASN A 1 246 ? -12.806 -11.630 16.830 1.00 87.00 246 ASN A CA 1
ATOM 1997 C C . ASN A 1 246 ? -13.169 -10.991 18.181 1.00 87.00 246 ASN A C 1
ATOM 1999 O O . ASN A 1 246 ? -14.080 -11.452 18.868 1.00 87.00 246 ASN A O 1
ATOM 2003 N N . ASN A 1 247 ? -12.506 -9.894 18.559 1.00 78.62 247 ASN A N 1
ATOM 2004 C CA . ASN A 1 247 ? -12.688 -9.248 19.865 1.00 78.62 247 ASN A CA 1
ATOM 2005 C C . ASN A 1 247 ? -13.456 -7.916 19.796 1.00 78.62 247 ASN A C 1
ATOM 2007 O O . ASN A 1 247 ? -13.556 -7.190 20.791 1.00 78.62 247 ASN A O 1
ATOM 2011 N N . PHE A 1 248 ? -14.043 -7.590 18.641 1.00 70.38 248 PHE A N 1
ATOM 2012 C CA . PHE A 1 248 ? -14.622 -6.273 18.377 1.00 70.38 248 PHE A CA 1
ATOM 2013 C C . PHE A 1 248 ? -15.702 -5.861 19.395 1.00 70.38 248 PHE A C 1
ATOM 2015 O O . PHE A 1 248 ? -15.644 -4.766 19.962 1.00 70.38 248 PHE A O 1
ATOM 2022 N N . LYS A 1 249 ? -16.647 -6.763 19.710 1.00 58.44 249 LYS A N 1
ATOM 2023 C CA . LYS A 1 249 ? -17.743 -6.516 20.673 1.00 58.44 249 LYS A CA 1
ATOM 2024 C C . LYS A 1 249 ? -17.270 -6.404 22.124 1.00 58.44 249 LYS A C 1
ATOM 2026 O O . LYS A 1 249 ? -17.867 -5.672 22.907 1.00 58.44 249 LYS A O 1
ATOM 2031 N N . GLN A 1 250 ? -16.200 -7.103 22.495 1.00 53.22 250 GLN A N 1
ATOM 2032 C CA . GLN A 1 250 ? -15.674 -7.077 23.864 1.00 53.22 250 GLN A CA 1
ATOM 2033 C C . GLN A 1 250 ? -14.971 -5.751 24.172 1.00 53.22 250 GLN A C 1
ATOM 2035 O O . GLN A 1 250 ? -14.919 -5.311 25.320 1.00 53.22 250 GLN A O 1
ATOM 2040 N N . ILE A 1 251 ? -14.461 -5.077 23.140 1.00 53.09 251 ILE A N 1
ATOM 2041 C CA . ILE A 1 251 ? -13.594 -3.905 23.281 1.00 53.09 251 ILE A CA 1
ATOM 2042 C C . ILE A 1 251 ? -14.363 -2.589 23.114 1.00 53.09 251 ILE A C 1
ATOM 2044 O O . ILE A 1 251 ? -13.954 -1.582 23.696 1.00 53.09 251 ILE A O 1
ATOM 2048 N N . GLN A 1 252 ? -15.522 -2.610 22.447 1.00 49.28 252 GLN A N 1
ATOM 2049 C CA . GLN A 1 252 ? -16.318 -1.421 22.126 1.00 49.28 252 GLN A CA 1
ATOM 2050 C C . GLN A 1 252 ? -17.225 -0.843 23.221 1.00 49.28 252 GLN A C 1
ATOM 2052 O O . GLN A 1 252 ? -17.724 0.258 23.008 1.00 49.28 252 GLN A O 1
ATOM 2057 N N . PHE A 1 253 ? -17.425 -1.473 24.387 1.00 53.25 253 PHE A N 1
ATOM 2058 C CA . PHE A 1 253 ? -18.236 -0.811 25.424 1.00 53.25 253 PHE A CA 1
ATOM 2059 C C . PHE A 1 253 ? -17.554 0.476 25.900 1.00 53.25 253 PHE A C 1
ATOM 2061 O O . PHE A 1 253 ? -16.625 0.446 26.710 1.00 53.25 253 PHE A O 1
ATOM 2068 N N . GLY A 1 254 ? -18.031 1.621 25.407 1.00 55.06 254 GLY A N 1
ATOM 2069 C CA . GLY A 1 254 ? -17.653 2.926 25.926 1.00 55.06 254 GLY A CA 1
ATOM 2070 C C . GLY A 1 254 ? -18.016 3.017 27.409 1.00 55.06 254 GLY A C 1
ATOM 2071 O O . GLY A 1 254 ? -18.892 2.301 27.895 1.00 55.06 254 GLY A O 1
ATOM 2072 N N . LYS A 1 255 ? -17.385 3.931 28.161 1.00 61.12 255 LYS A N 1
ATOM 2073 C CA . LYS A 1 255 ? -17.617 4.075 29.617 1.00 61.12 255 LYS A CA 1
ATOM 2074 C C . LYS A 1 255 ? -19.104 4.168 30.001 1.00 61.12 255 LYS A C 1
ATOM 2076 O O . LYS A 1 255 ? -19.454 3.799 31.118 1.00 61.12 255 LYS A O 1
ATOM 2081 N N . LYS A 1 256 ? -19.955 4.703 29.116 1.00 63.50 256 LYS A N 1
ATOM 2082 C CA . LYS A 1 256 ? -21.410 4.821 29.306 1.00 63.50 256 LYS A CA 1
ATOM 2083 C C . LYS A 1 256 ? -22.128 3.484 29.097 1.00 63.50 256 LYS A C 1
ATOM 2085 O O . LYS A 1 256 ? -22.933 3.101 29.932 1.00 63.50 256 LYS A O 1
ATOM 2090 N N . GLU A 1 257 ? -21.789 2.752 28.044 1.00 69.25 257 GLU A N 1
ATOM 2091 C CA . GLU A 1 257 ? -22.404 1.461 27.720 1.00 69.25 257 GLU A CA 1
ATOM 2092 C C . GLU A 1 257 ? -21.985 0.365 28.709 1.00 69.25 257 GLU A C 1
ATOM 2094 O O . GLU A 1 257 ? -22.821 -0.407 29.168 1.00 69.25 257 GLU A O 1
ATOM 2099 N N . ALA A 1 258 ? -20.720 0.374 29.147 1.00 75.25 258 ALA A N 1
ATOM 2100 C CA . ALA A 1 258 ? -20.248 -0.502 30.218 1.00 75.25 258 ALA A CA 1
ATOM 2101 C C . ALA A 1 258 ? -21.045 -0.285 31.514 1.00 75.25 258 ALA A C 1
ATOM 2103 O O . ALA A 1 258 ? -21.428 -1.243 32.177 1.00 75.25 258 ALA A O 1
ATOM 2104 N N . LYS A 1 259 ? -21.344 0.975 31.856 1.00 83.38 259 LYS A N 1
ATOM 2105 C CA . LYS A 1 259 ? -22.178 1.316 33.015 1.00 83.38 259 LYS A CA 1
ATOM 2106 C C . LYS A 1 259 ? -23.616 0.827 32.863 1.00 83.38 259 LYS A C 1
ATOM 2108 O O . LYS A 1 259 ? -24.142 0.277 33.818 1.00 83.38 259 LYS A O 1
ATOM 2113 N N . LEU A 1 260 ? -24.224 0.992 31.687 1.00 83.12 260 LEU A N 1
ATOM 2114 C CA . LEU A 1 260 ? -25.585 0.513 31.422 1.00 83.12 260 LEU A CA 1
ATOM 2115 C C . LEU A 1 260 ? -25.682 -1.012 31.533 1.00 83.12 260 LEU A C 1
ATOM 2117 O O . LEU A 1 260 ? -26.578 -1.508 32.201 1.00 83.12 260 LEU A O 1
ATOM 2121 N N . LYS A 1 261 ? -24.719 -1.754 30.978 1.00 84.38 261 LYS A N 1
ATOM 2122 C CA . LYS A 1 261 ? -24.686 -3.220 31.100 1.00 84.38 261 LYS A CA 1
ATOM 2123 C C . LYS A 1 261 ? -24.415 -3.700 32.519 1.00 84.38 261 LYS A C 1
ATOM 2125 O O . LYS A 1 261 ? -24.978 -4.703 32.938 1.00 84.38 261 LYS A O 1
ATOM 2130 N N . ILE A 1 262 ? -23.572 -2.985 33.269 1.00 88.88 262 ILE A N 1
ATOM 2131 C CA . ILE A 1 262 ? -23.398 -3.247 34.702 1.00 88.88 262 ILE A CA 1
ATOM 2132 C C . ILE A 1 262 ? -24.743 -3.088 35.419 1.00 88.88 262 ILE A C 1
ATOM 2134 O O . ILE A 1 262 ? -25.113 -3.977 36.174 1.00 88.88 262 ILE A O 1
ATOM 2138 N N . LEU A 1 263 ? -25.485 -2.007 35.157 1.00 89.12 263 LEU A N 1
ATOM 2139 C CA . LEU A 1 263 ? -26.808 -1.791 35.754 1.00 89.12 263 LEU A CA 1
ATOM 2140 C C . LEU A 1 263 ? -27.803 -2.894 35.358 1.00 89.12 263 LEU A C 1
ATOM 2142 O O . LEU A 1 263 ? -28.447 -3.449 36.236 1.00 89.12 263 LEU A O 1
ATOM 2146 N N . GLU A 1 264 ? -27.853 -3.282 34.080 1.00 89.62 264 GLU A N 1
ATOM 2147 C CA . GLU A 1 264 ? -28.715 -4.369 33.580 1.00 89.62 264 GLU A CA 1
ATOM 2148 C C . GLU A 1 264 ? -28.451 -5.708 34.295 1.00 89.62 264 GLU A C 1
ATOM 2150 O O . GLU A 1 264 ? -29.383 -6.423 34.656 1.00 89.62 264 GLU A O 1
ATOM 2155 N N . LYS A 1 265 ? -27.178 -6.063 34.525 1.00 90.69 265 LYS A N 1
ATOM 2156 C CA . LYS A 1 265 ? -26.814 -7.322 35.201 1.00 90.69 265 LYS A CA 1
ATOM 2157 C C . LYS A 1 265 ? -26.998 -7.272 36.717 1.00 90.69 265 LYS A C 1
ATOM 2159 O O . LYS A 1 265 ? -27.230 -8.311 37.325 1.00 90.69 265 LYS A O 1
ATOM 2164 N N . LEU A 1 266 ? -26.947 -6.081 37.312 1.00 92.94 266 LEU A N 1
ATOM 2165 C CA . LEU A 1 266 ? -27.105 -5.860 38.751 1.00 92.94 266 LEU A CA 1
ATOM 2166 C C . LEU A 1 266 ? -28.553 -5.885 39.259 1.00 92.94 266 LEU A C 1
ATOM 2168 O O . LEU A 1 266 ? -28.765 -5.688 40.459 1.00 92.94 266 LEU A O 1
ATOM 2172 N N . ASN A 1 267 ? -29.519 -6.201 38.388 1.00 88.12 267 ASN A N 1
ATOM 2173 C CA . ASN A 1 267 ? -30.874 -6.591 38.791 1.00 88.12 267 ASN A CA 1
ATOM 2174 C C . ASN A 1 267 ? -30.853 -7.769 39.784 1.00 88.12 267 ASN A C 1
ATOM 2176 O O . ASN A 1 267 ? -31.714 -7.877 40.655 1.00 88.12 267 ASN A O 1
ATOM 2180 N N . VAL A 1 268 ? -29.831 -8.625 39.684 1.00 89.81 268 VAL A N 1
ATOM 2181 C CA . VAL A 1 268 ? -29.496 -9.650 40.676 1.00 89.81 268 VAL A CA 1
ATOM 2182 C C . VAL A 1 268 ? -28.229 -9.207 41.412 1.00 89.81 268 VAL A C 1
ATOM 2184 O O . VAL A 1 268 ? -27.298 -8.734 40.760 1.00 89.81 268 VAL A O 1
ATOM 2187 N N . PRO A 1 269 ? -28.136 -9.344 42.747 1.00 93.12 269 PRO A N 1
ATOM 2188 C CA . PRO A 1 269 ? -26.902 -9.015 43.443 1.00 93.12 269 PRO A CA 1
ATOM 2189 C C . PRO A 1 269 ? -25.743 -9.946 43.066 1.00 93.12 269 PRO A C 1
ATOM 2191 O O . PRO A 1 269 ? -25.884 -11.164 43.120 1.00 93.12 269 PRO A O 1
ATOM 2194 N N . MET A 1 270 ? -24.579 -9.387 42.726 1.00 94.19 270 MET A N 1
ATOM 2195 C CA . MET A 1 270 ? -23.405 -10.174 42.300 1.00 94.19 270 MET A CA 1
ATOM 2196 C C . MET A 1 270 ? -22.078 -9.550 42.735 1.00 94.19 270 MET A C 1
ATOM 2198 O O . MET A 1 270 ? -21.977 -8.353 43.031 1.00 94.19 270 MET A O 1
ATOM 2202 N N . LYS A 1 271 ? -21.025 -10.372 42.789 1.00 94.25 271 LYS A N 1
ATOM 2203 C CA . LYS A 1 271 ? -19.665 -9.917 43.105 1.00 94.25 271 LYS A CA 1
ATOM 2204 C C . LYS A 1 271 ? -19.018 -9.242 41.901 1.00 94.25 271 LYS A C 1
ATOM 2206 O O . LYS A 1 271 ? -19.278 -9.573 40.747 1.00 94.25 271 LYS A O 1
ATOM 2211 N N . SER A 1 272 ? -18.051 -8.363 42.166 1.00 90.62 272 SER A N 1
ATOM 2212 C CA . SER A 1 272 ? -17.266 -7.707 41.108 1.00 90.62 272 SER A CA 1
ATOM 2213 C C . SER A 1 272 ? -16.535 -8.700 40.196 1.00 90.62 272 SER A C 1
ATOM 2215 O O . SER A 1 272 ? -16.425 -8.446 39.002 1.00 90.62 272 SER A O 1
ATOM 2217 N N . LYS A 1 273 ? -16.062 -9.831 40.743 1.00 92.06 273 LYS A N 1
ATOM 2218 C CA . LYS A 1 273 ? -15.400 -10.904 39.981 1.00 92.06 273 LYS A CA 1
ATOM 2219 C C . LYS A 1 273 ? -16.370 -11.630 39.039 1.00 92.06 273 LYS A C 1
ATOM 2221 O O . LYS A 1 273 ? -15.999 -11.947 37.918 1.00 92.06 273 LYS A O 1
ATOM 2226 N N . GLU A 1 274 ? -17.608 -11.846 39.475 1.00 91.06 274 GLU A N 1
ATOM 2227 C CA . GLU A 1 274 ? -18.658 -12.486 38.670 1.00 91.06 274 GLU A CA 1
ATOM 2228 C C . GLU A 1 274 ? -19.110 -11.556 37.537 1.00 91.06 274 GLU A C 1
ATOM 2230 O O . GLU A 1 274 ? -19.167 -11.974 36.386 1.00 91.06 274 GLU A O 1
ATOM 2235 N N . LEU A 1 275 ? -19.313 -10.265 37.826 1.00 91.06 275 LEU A N 1
ATOM 2236 C CA . LEU A 1 275 ? -19.579 -9.242 36.805 1.00 91.06 275 LEU A CA 1
ATOM 2237 C C . LEU A 1 275 ? -18.446 -9.105 35.788 1.00 91.06 275 LEU A C 1
ATOM 2239 O O . LEU A 1 275 ? -18.701 -8.937 34.599 1.00 91.06 275 LEU A O 1
ATOM 2243 N N . ALA A 1 276 ? -17.199 -9.163 36.254 1.00 88.00 276 ALA A N 1
ATOM 2244 C CA . ALA A 1 276 ? -16.017 -9.153 35.400 1.00 88.00 276 ALA A CA 1
ATOM 2245 C C . ALA A 1 276 ? -16.019 -10.337 34.431 1.00 88.00 276 ALA A C 1
ATOM 2247 O O . ALA A 1 276 ? -15.829 -10.140 33.234 1.00 88.00 276 ALA A O 1
ATOM 2248 N N . PHE A 1 277 ? -16.330 -11.534 34.926 1.00 86.62 277 PHE A N 1
ATOM 2249 C CA . PHE A 1 277 ? -16.467 -12.724 34.096 1.00 86.62 277 PHE A CA 1
ATOM 2250 C C . PHE A 1 277 ? -17.627 -12.603 33.091 1.00 86.62 277 PHE A C 1
ATOM 2252 O O . PHE A 1 277 ? -17.415 -12.755 31.892 1.00 86.62 277 PHE A O 1
ATOM 2259 N N . LEU A 1 278 ? -18.831 -12.238 33.549 1.00 84.50 278 LEU A N 1
ATOM 2260 C CA . LEU A 1 278 ? -20.032 -12.130 32.707 1.00 84.50 278 LEU A CA 1
ATOM 2261 C C . LEU A 1 278 ? -19.919 -11.069 31.607 1.00 84.50 278 LEU A C 1
ATOM 2263 O O . LEU A 1 278 ? -20.431 -11.252 30.506 1.00 84.50 278 LEU A O 1
ATOM 2267 N N . LEU A 1 279 ? -19.266 -9.944 31.902 1.00 81.94 279 LEU A N 1
ATOM 2268 C CA . LEU A 1 279 ? -19.052 -8.863 30.937 1.00 81.94 279 LEU A CA 1
ATOM 2269 C C . LEU A 1 279 ? -17.749 -9.029 30.145 1.00 81.94 279 LEU A C 1
ATOM 2271 O O . LEU A 1 279 ? -17.429 -8.159 29.334 1.00 81.94 279 LEU A O 1
ATOM 2275 N N . ASN A 1 280 ? -17.010 -10.115 30.393 1.00 73.88 280 ASN A N 1
ATOM 2276 C CA . ASN A 1 280 ? -15.677 -10.394 29.875 1.00 73.88 280 ASN A CA 1
ATOM 2277 C C . ASN A 1 280 ? -14.739 -9.173 29.958 1.00 73.88 280 ASN A C 1
ATOM 2279 O O . ASN A 1 280 ? -14.246 -8.639 28.960 1.00 73.88 280 ASN A O 1
ATOM 2283 N N . ARG A 1 281 ? -14.556 -8.662 31.178 1.00 76.44 281 ARG A N 1
ATOM 2284 C CA . ARG A 1 281 ? -13.732 -7.490 31.489 1.00 76.44 281 ARG A CA 1
ATOM 2285 C C . ARG A 1 281 ? -12.812 -7.768 32.661 1.00 76.44 281 ARG A C 1
ATOM 2287 O O . ARG A 1 281 ? -13.119 -8.545 33.554 1.00 76.44 281 ARG A O 1
ATOM 2294 N N . ASP A 1 282 ? -11.708 -7.033 32.697 1.00 80.12 282 ASP A N 1
ATOM 2295 C CA . ASP A 1 282 ? -10.828 -7.002 33.856 1.00 80.12 282 ASP A CA 1
ATOM 2296 C C . ASP A 1 282 ? -11.579 -6.519 35.117 1.00 80.12 282 ASP A C 1
ATOM 2298 O O . ASP A 1 282 ? -12.330 -5.532 35.100 1.00 80.12 282 ASP A O 1
ATOM 2302 N N . GLN A 1 283 ? -11.344 -7.210 36.236 1.00 87.38 283 GLN A N 1
ATOM 2303 C CA . GLN A 1 283 ? -12.008 -6.937 37.508 1.00 87.38 283 GLN A CA 1
ATOM 2304 C C . GLN A 1 283 ? -11.724 -5.515 38.009 1.00 87.38 283 GLN A C 1
ATOM 2306 O O . GLN A 1 283 ? -12.623 -4.870 38.555 1.00 87.38 283 GLN A O 1
ATOM 2311 N N . LYS A 1 284 ? -10.511 -4.985 37.792 1.00 87.00 284 LYS A N 1
ATOM 2312 C CA . LYS A 1 284 ? -10.139 -3.620 38.206 1.00 87.00 284 LYS A CA 1
ATOM 2313 C C . LYS A 1 284 ? -10.953 -2.571 37.442 1.00 87.00 284 LYS A C 1
ATOM 2315 O O . LYS A 1 284 ? -11.360 -1.559 38.017 1.00 87.00 284 LYS A O 1
ATOM 2320 N N . THR A 1 285 ? -11.241 -2.820 36.169 1.00 82.12 285 THR A N 1
ATOM 2321 C CA . THR A 1 285 ? -12.092 -1.968 35.327 1.00 82.12 285 THR A CA 1
ATOM 2322 C C . THR A 1 285 ? -13.547 -1.968 35.796 1.00 82.12 285 THR A C 1
ATOM 2324 O O . THR A 1 285 ? -14.121 -0.895 35.999 1.00 82.12 285 THR A O 1
ATOM 2327 N N . ILE A 1 286 ? -14.123 -3.145 36.057 1.00 91.06 286 ILE A N 1
ATOM 2328 C CA . ILE A 1 286 ? -15.472 -3.264 36.634 1.00 91.06 286 ILE A CA 1
ATOM 2329 C C . ILE A 1 286 ? -15.551 -2.557 37.987 1.00 91.06 286 ILE A C 1
ATOM 2331 O O . ILE A 1 286 ? -16.464 -1.767 38.223 1.00 91.06 286 ILE A O 1
ATOM 2335 N N . TRP A 1 287 ? -14.551 -2.752 38.846 1.00 91.31 287 TRP A N 1
ATOM 2336 C CA . TRP A 1 287 ? -14.481 -2.104 40.153 1.00 91.31 287 TRP A CA 1
ATOM 2337 C C . TRP A 1 287 ? -14.495 -0.572 40.042 1.00 91.31 287 TRP A C 1
ATOM 2339 O O . TRP A 1 287 ? -15.271 0.087 40.735 1.00 91.31 287 TRP A O 1
ATOM 2349 N N . LYS A 1 288 ? -13.717 0.014 39.117 1.00 89.88 288 LYS A N 1
ATOM 2350 C CA . LYS A 1 288 ? -13.745 1.466 38.846 1.00 89.88 288 LYS A CA 1
ATOM 2351 C C . LYS A 1 288 ? -15.138 1.950 38.434 1.00 89.88 288 LYS A C 1
ATOM 2353 O O . LYS A 1 288 ? -15.575 3.004 38.896 1.00 89.88 288 LYS A O 1
ATOM 2358 N N . HIS A 1 289 ? -15.834 1.209 37.572 1.00 90.88 289 HIS A N 1
ATOM 2359 C CA . HIS A 1 289 ? -17.186 1.571 37.143 1.00 90.88 289 HIS A CA 1
ATOM 2360 C C . HIS A 1 289 ? -18.210 1.468 38.274 1.00 90.88 289 HIS A C 1
ATOM 2362 O O . HIS A 1 289 ? -18.991 2.402 38.444 1.00 90.88 289 HIS A O 1
ATOM 2368 N N . LEU A 1 290 ? -18.162 0.405 39.080 1.00 93.44 290 LEU A N 1
ATOM 2369 C CA . LEU A 1 290 ? -19.045 0.207 40.232 1.00 93.44 290 LEU A CA 1
ATOM 2370 C C . LEU A 1 290 ? -18.905 1.335 41.256 1.00 93.44 290 LEU A C 1
ATOM 2372 O O . LEU A 1 290 ? -19.904 1.906 41.674 1.00 93.44 290 LEU A O 1
ATOM 2376 N N . HIS A 1 291 ? -17.679 1.751 41.590 1.00 92.50 291 HIS A N 1
ATOM 2377 C CA . HIS A 1 291 ? -17.470 2.898 42.485 1.00 92.50 291 HIS A CA 1
ATOM 2378 C C . HIS A 1 291 ? -17.974 4.218 41.901 1.00 92.50 291 HIS A C 1
ATOM 2380 O O . HIS A 1 291 ? -18.532 5.036 42.628 1.00 92.50 291 HIS A O 1
ATOM 2386 N N . GLN A 1 292 ? -17.821 4.437 40.592 1.00 90.12 292 GLN A N 1
ATOM 2387 C CA . GLN A 1 292 ? -18.397 5.618 39.942 1.00 90.12 292 GLN A CA 1
ATOM 2388 C C . GLN A 1 292 ? -19.929 5.605 39.952 1.00 90.12 292 GLN A C 1
ATOM 2390 O O . GLN A 1 292 ? -20.528 6.666 40.089 1.00 90.12 292 GLN A O 1
ATOM 2395 N N . LEU A 1 293 ? -20.555 4.440 39.766 1.00 92.81 293 LEU A N 1
ATOM 2396 C CA . LEU A 1 293 ? -22.010 4.281 39.835 1.00 92.81 293 LEU A CA 1
ATOM 2397 C C . LEU A 1 293 ? -22.524 4.445 41.270 1.00 92.81 293 LEU A C 1
ATOM 2399 O O . LEU A 1 293 ? -23.555 5.074 41.478 1.00 92.81 293 LEU A O 1
ATOM 2403 N N . HIS A 1 294 ? -21.767 3.961 42.254 1.00 93.62 294 HIS A N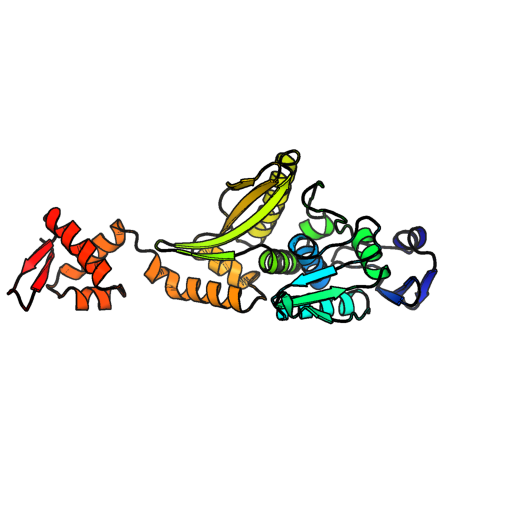 1
ATOM 2404 C CA . HIS A 1 294 ? -22.089 4.084 43.671 1.00 93.62 294 HIS A CA 1
ATOM 2405 C C . HIS A 1 294 ? -22.065 5.531 44.148 1.00 93.62 294 HIS A C 1
ATOM 2407 O O . HIS A 1 294 ? -23.007 5.983 44.779 1.00 93.62 294 HIS A O 1
ATOM 2413 N N . ARG A 1 295 ? -21.042 6.301 43.748 1.00 92.06 295 ARG A N 1
ATOM 2414 C CA . ARG A 1 295 ? -20.982 7.754 43.997 1.00 92.06 295 ARG A CA 1
ATOM 2415 C C . ARG A 1 295 ? -22.150 8.527 43.376 1.00 92.06 295 ARG A C 1
ATOM 2417 O O . ARG A 1 295 ? -22.391 9.661 43.760 1.00 92.06 295 ARG A O 1
ATOM 2424 N N . LYS A 1 296 ? -22.825 7.940 42.384 1.00 92.31 296 LYS A N 1
ATOM 2425 C CA . LYS A 1 296 ? -24.016 8.494 41.731 1.00 92.31 296 LYS A CA 1
ATOM 2426 C C . LYS A 1 296 ? -25.323 7.899 42.266 1.00 92.31 296 LYS A C 1
ATOM 2428 O O . LYS A 1 296 ? -26.360 8.158 41.672 1.00 92.31 296 LYS A O 1
ATOM 2433 N N . ASN A 1 297 ? -25.272 7.091 43.326 1.00 92.44 297 ASN A N 1
ATOM 2434 C CA . ASN A 1 297 ? -26.422 6.402 43.918 1.00 92.44 297 ASN A CA 1
ATOM 2435 C C . ASN A 1 297 ? -27.201 5.503 42.939 1.00 92.44 297 ASN A C 1
ATOM 2437 O O . ASN A 1 297 ? -28.386 5.274 43.126 1.00 92.44 297 ASN A O 1
ATOM 2441 N N . LEU A 1 298 ? -26.543 4.978 41.898 1.00 91.19 298 LEU A N 1
ATOM 2442 C CA . LEU A 1 298 ? -27.169 4.059 40.931 1.00 91.19 298 LEU A CA 1
ATOM 2443 C C . LEU A 1 298 ? -26.968 2.582 41.299 1.00 91.19 298 LEU A C 1
ATOM 2445 O O . LEU A 1 298 ? -27.633 1.703 40.762 1.00 91.19 298 LEU A O 1
ATOM 2449 N N . VAL A 1 299 ? -26.005 2.299 42.180 1.00 94.25 299 VAL A N 1
ATOM 2450 C CA . VAL A 1 299 ? -25.743 0.962 42.725 1.00 94.25 299 VAL A CA 1
ATOM 2451 C C . VAL A 1 299 ? -25.380 1.072 44.201 1.00 94.25 299 VAL A C 1
ATOM 2453 O O . VAL A 1 299 ? -24.755 2.048 44.630 1.00 94.25 299 VAL A O 1
ATOM 2456 N N . THR A 1 300 ? -25.699 0.042 44.973 1.00 95.00 300 THR A N 1
ATOM 2457 C CA . THR A 1 300 ? -25.360 -0.063 46.392 1.00 95.00 300 THR A CA 1
ATOM 2458 C C . THR A 1 300 ? -24.499 -1.294 46.676 1.00 95.00 300 THR A C 1
ATOM 2460 O O . THR A 1 300 ? -24.478 -2.252 45.896 1.00 95.00 300 THR A O 1
ATOM 2463 N N . LYS A 1 301 ? -23.750 -1.248 47.782 1.00 93.44 301 LYS A N 1
ATOM 2464 C CA . LYS A 1 301 ? -22.985 -2.386 48.303 1.00 93.44 301 LYS A CA 1
ATOM 2465 C C . LYS A 1 301 ? -23.811 -3.083 49.369 1.00 93.44 301 LYS A C 1
ATOM 2467 O O . LYS A 1 301 ? -24.291 -2.431 50.289 1.00 93.44 301 LYS A O 1
ATOM 2472 N N . ILE A 1 302 ? -23.898 -4.402 49.284 1.00 91.81 302 ILE A N 1
ATOM 2473 C CA . ILE A 1 302 ? -24.532 -5.240 50.302 1.00 91.81 302 ILE A CA 1
ATOM 2474 C C . ILE A 1 302 ? -23.566 -6.340 50.758 1.00 91.81 302 ILE A C 1
ATOM 2476 O O . ILE A 1 302 ? -22.701 -6.780 49.996 1.00 91.81 302 ILE A O 1
ATOM 2480 N N . GLY A 1 303 ? -23.718 -6.783 52.005 1.00 86.75 303 GLY A N 1
ATOM 2481 C CA . GLY A 1 303 ? -22.899 -7.834 52.614 1.00 86.75 303 GLY A CA 1
ATOM 2482 C C . GLY A 1 303 ? -21.792 -7.320 53.539 1.00 86.75 303 GLY A C 1
ATOM 2483 O O . GLY A 1 303 ? -21.739 -6.145 53.898 1.00 86.75 303 GLY A O 1
ATOM 2484 N N . THR A 1 304 ? -20.919 -8.232 53.969 1.00 82.25 304 THR A N 1
ATOM 2485 C CA . THR A 1 304 ? -19.866 -7.968 54.963 1.00 82.25 304 THR A CA 1
ATOM 2486 C C . THR A 1 304 ? -18.527 -7.638 54.304 1.00 82.25 304 THR A C 1
ATOM 2488 O O . THR A 1 304 ? -18.336 -7.844 53.104 1.00 82.25 304 THR A O 1
ATOM 2491 N N . LYS A 1 305 ? -17.554 -7.174 55.103 1.00 71.69 305 LYS A N 1
ATOM 2492 C CA . LYS A 1 305 ? -16.205 -6.776 54.653 1.00 71.69 305 LYS A CA 1
ATOM 2493 C C . LYS A 1 305 ? -15.517 -7.821 53.753 1.00 71.69 305 LYS A C 1
ATOM 2495 O O . LYS A 1 305 ? -14.785 -7.441 52.844 1.00 71.69 305 LYS A O 1
ATOM 2500 N N . ASN A 1 306 ? -15.818 -9.110 53.946 1.00 73.88 306 ASN A N 1
ATOM 2501 C CA . ASN A 1 306 ? -15.222 -10.226 53.200 1.00 73.88 306 ASN A CA 1
ATOM 2502 C C . ASN A 1 306 ? -16.117 -10.782 52.072 1.00 73.88 306 ASN A C 1
ATOM 2504 O O . ASN A 1 306 ? -15.668 -11.612 51.282 1.00 73.88 306 ASN A O 1
ATOM 2508 N N . LYS A 1 307 ? -17.380 -10.346 51.971 1.00 82.50 307 LYS A N 1
ATOM 2509 C CA . LYS A 1 307 ? -18.351 -10.790 50.955 1.00 82.50 307 LYS A CA 1
ATOM 2510 C C . LYS A 1 307 ? -19.187 -9.600 50.480 1.00 82.50 307 LYS A C 1
ATOM 2512 O O . LYS A 1 307 ? -20.351 -9.464 50.840 1.00 82.50 307 LYS A O 1
ATOM 2517 N N . VAL A 1 308 ? -18.564 -8.740 49.672 1.00 88.25 308 VAL A N 1
ATOM 2518 C CA . VAL A 1 308 ? -19.223 -7.569 49.079 1.00 88.25 308 VAL A CA 1
ATOM 2519 C C . VAL A 1 308 ? -19.917 -7.960 47.779 1.00 88.25 308 VAL A C 1
ATOM 2521 O O . VAL A 1 308 ? -19.266 -8.398 46.826 1.00 88.25 308 VAL A O 1
ATOM 2524 N N . PHE A 1 309 ? -21.222 -7.725 47.730 1.00 92.06 309 PHE A N 1
ATOM 2525 C CA . PHE A 1 309 ? -22.035 -7.799 46.525 1.00 92.06 309 PHE A CA 1
ATOM 2526 C C . PHE A 1 309 ? -22.485 -6.397 46.129 1.00 92.06 309 PHE A C 1
ATOM 2528 O O . PHE A 1 309 ? -22.590 -5.492 46.958 1.00 92.06 309 PHE A O 1
ATOM 2535 N N . TRP A 1 310 ? -22.742 -6.227 44.844 1.00 94.44 310 TRP A N 1
ATOM 2536 C CA . TRP A 1 310 ? -23.303 -5.010 44.284 1.00 94.44 310 TRP A CA 1
ATOM 2537 C C . TRP A 1 310 ? -24.732 -5.291 43.846 1.00 94.44 310 TRP A C 1
ATOM 2539 O O . TRP A 1 310 ? -25.016 -6.403 43.407 1.00 94.44 310 TRP A O 1
ATOM 2549 N N . LYS A 1 311 ? -25.605 -4.290 43.945 1.00 93.75 311 LYS A N 1
ATOM 2550 C CA . LYS A 1 311 ? -26.988 -4.327 43.453 1.00 93.75 311 LYS A CA 1
ATOM 2551 C C . LYS A 1 311 ? -27.340 -2.967 42.848 1.00 93.75 311 LYS A C 1
ATOM 2553 O O . LYS A 1 311 ? -26.821 -1.959 43.332 1.00 93.75 311 LYS A O 1
ATOM 2558 N N . SER A 1 312 ? -28.170 -2.918 41.808 1.00 90.94 312 SER A N 1
ATOM 2559 C CA . SER A 1 312 ? -28.761 -1.655 41.346 1.00 90.94 312 SER A CA 1
ATOM 2560 C C . SER A 1 312 ? -29.701 -1.090 42.417 1.00 90.94 312 SER A C 1
ATOM 2562 O O . SER A 1 312 ? -30.293 -1.856 43.182 1.00 90.94 312 SER A O 1
ATOM 2564 N N . VAL A 1 313 ? -29.753 0.241 42.519 1.00 87.38 313 VAL A N 1
ATOM 2565 C CA . VAL A 1 313 ? -30.693 0.949 43.408 1.00 87.38 313 VAL A CA 1
ATOM 2566 C C . VAL A 1 313 ? -32.069 0.988 42.772 1.00 87.38 313 VAL A C 1
ATOM 2568 O O . VAL A 1 313 ? -32.120 1.244 41.547 1.00 87.38 313 VAL A O 1
#